Protein AF-A0A972VH19-F1 (afdb_monomer_lite)

Radius of gyration: 25.77 Å; chains: 1; bounding box: 78×95×43 Å

pLDDT: mean 87.62, std 15.77, range [41.03, 98.81]

Structure (mmCIF, N/CA/C/O backbone):
data_AF-A0A972VH19-F1
#
_entry.id   AF-A0A972VH19-F1
#
loop_
_atom_site.group_PDB
_atom_site.id
_atom_site.type_symbol
_atom_site.label_atom_id
_atom_site.label_alt_id
_atom_site.label_comp_id
_atom_site.label_asym_id
_atom_site.label_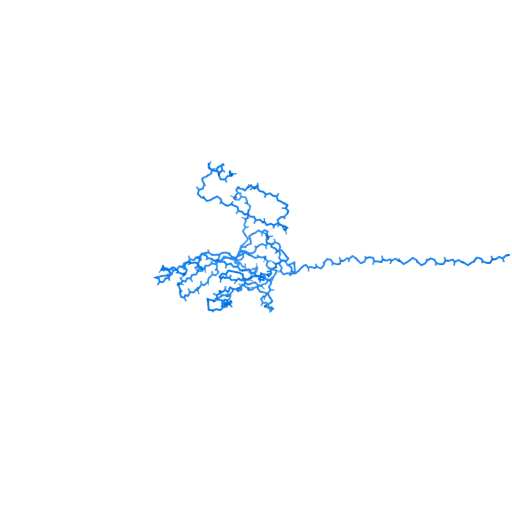entity_id
_atom_site.label_seq_id
_atom_site.pdbx_PDB_ins_code
_atom_site.Cartn_x
_atom_site.Cartn_y
_atom_site.Cartn_z
_atom_site.occupancy
_atom_site.B_iso_or_equiv
_atom_site.auth_seq_id
_atom_site.auth_comp_id
_atom_site.auth_asym_id
_atom_site.auth_atom_id
_atom_site.pdbx_PDB_model_num
ATOM 1 N N . MET A 1 1 ? 51.082 70.935 -19.805 1.00 42.44 1 MET A N 1
ATOM 2 C CA . MET A 1 1 ? 50.127 70.085 -20.547 1.00 42.44 1 MET A CA 1
ATOM 3 C C . MET A 1 1 ? 50.404 68.637 -20.155 1.00 42.44 1 MET A C 1
ATOM 5 O O . MET A 1 1 ? 51.482 68.152 -20.456 1.00 42.44 1 MET A O 1
ATOM 9 N N . LYS A 1 2 ? 49.519 68.001 -19.377 1.00 41.03 2 LYS A N 1
ATOM 10 C CA . LYS A 1 2 ? 49.613 66.584 -18.966 1.00 41.03 2 LYS A CA 1
ATOM 11 C C . LYS A 1 2 ? 48.482 65.825 -19.676 1.00 41.03 2 LYS A C 1
ATOM 13 O O . LYS A 1 2 ? 47.370 66.351 -19.652 1.00 41.03 2 LYS A O 1
ATOM 18 N N . PRO A 1 3 ? 48.715 64.666 -20.314 1.00 50.31 3 PRO A N 1
ATOM 19 C CA . PRO A 1 3 ? 47.641 63.955 -20.993 1.00 50.31 3 PRO A CA 1
ATOM 20 C C . PRO A 1 3 ? 46.788 63.183 -19.975 1.00 50.31 3 PRO A C 1
ATOM 22 O O . PRO A 1 3 ? 47.312 62.436 -19.152 1.00 50.31 3 PRO A O 1
ATOM 25 N N . LEU A 1 4 ? 45.470 63.387 -20.036 1.00 46.78 4 LEU A N 1
ATOM 26 C CA . LEU A 1 4 ? 44.469 62.491 -19.457 1.00 46.78 4 LEU A CA 1
ATOM 27 C C . LEU A 1 4 ? 44.416 61.219 -20.317 1.00 46.78 4 LEU A C 1
ATOM 29 O O . LEU A 1 4 ? 44.177 61.323 -21.519 1.00 46.78 4 LEU A O 1
ATOM 33 N N . SER A 1 5 ? 44.570 60.034 -19.721 1.00 48.31 5 SER A N 1
ATOM 34 C CA . SER A 1 5 ? 44.147 58.779 -20.354 1.00 48.31 5 SER A CA 1
ATOM 35 C C . SER A 1 5 ? 42.886 58.256 -19.673 1.00 48.31 5 SER A C 1
ATOM 37 O O . SER A 1 5 ? 42.854 58.032 -18.463 1.00 48.31 5 SER A O 1
ATOM 39 N N . LEU A 1 6 ? 41.860 58.102 -20.500 1.00 48.06 6 LEU A N 1
ATOM 40 C CA . LEU A 1 6 ? 40.500 57.656 -20.237 1.00 48.06 6 LEU A CA 1
ATOM 41 C C . LEU A 1 6 ? 40.483 56.230 -19.648 1.00 48.06 6 LEU A C 1
ATOM 43 O O . LEU A 1 6 ? 40.981 55.296 -20.273 1.00 48.06 6 LEU A O 1
ATOM 47 N N . GLY A 1 7 ? 39.916 56.056 -18.452 1.00 46.38 7 GLY A N 1
ATOM 48 C CA . GLY A 1 7 ? 39.684 54.737 -17.862 1.00 46.38 7 GLY A CA 1
ATOM 49 C C . GLY A 1 7 ? 38.463 54.074 -18.496 1.00 46.38 7 GLY A C 1
ATOM 50 O O . GLY A 1 7 ? 37.351 54.579 -18.367 1.00 46.38 7 GLY A O 1
ATOM 51 N N . VAL A 1 8 ? 38.662 52.951 -19.185 1.00 50.06 8 VAL A N 1
ATOM 52 C CA . VAL A 1 8 ? 37.574 52.096 -19.677 1.00 50.06 8 VAL A CA 1
ATOM 53 C C . VAL A 1 8 ? 37.047 51.283 -18.495 1.00 50.06 8 VAL A C 1
ATOM 55 O O . VAL A 1 8 ? 37.756 50.437 -17.956 1.00 50.06 8 VAL A O 1
ATOM 58 N N . ILE A 1 9 ? 35.811 51.550 -18.072 1.00 52.03 9 ILE A N 1
ATOM 59 C CA . ILE A 1 9 ? 35.111 50.740 -17.070 1.00 52.03 9 ILE A CA 1
ATOM 60 C C . ILE A 1 9 ? 34.460 49.562 -17.800 1.00 52.03 9 ILE A C 1
ATOM 62 O O . ILE A 1 9 ? 33.495 49.735 -18.543 1.00 52.03 9 ILE A O 1
ATOM 66 N N . LEU A 1 10 ? 34.999 48.361 -17.593 1.00 43.31 10 LEU A N 1
ATOM 67 C CA . LEU A 1 10 ? 34.395 47.111 -18.041 1.00 43.31 10 LEU A CA 1
ATOM 68 C C . LEU A 1 10 ? 33.261 46.744 -17.071 1.00 43.31 10 LEU A C 1
ATOM 70 O O . LEU A 1 10 ? 33.510 46.278 -15.961 1.00 43.31 10 LEU A O 1
ATOM 74 N N . VAL A 1 11 ? 32.011 46.968 -17.475 1.00 50.97 11 VAL A N 1
ATOM 75 C CA . VAL A 1 11 ? 30.838 46.481 -16.737 1.00 50.97 11 VAL A CA 1
ATOM 76 C C . VAL A 1 11 ? 30.650 45.003 -17.076 1.00 50.97 11 VAL A C 1
ATOM 78 O O . VAL A 1 11 ? 30.155 44.658 -18.146 1.00 50.97 11 VAL A O 1
ATOM 81 N N . VAL A 1 12 ? 31.077 44.119 -16.173 1.00 52.84 12 VAL A N 1
ATOM 82 C CA . VAL A 1 12 ? 30.773 42.685 -16.249 1.00 52.84 12 VAL A CA 1
ATOM 83 C C . VAL A 1 12 ? 29.333 42.495 -15.781 1.00 52.84 12 VAL A C 1
ATOM 85 O O . VAL A 1 12 ? 29.038 42.564 -14.589 1.00 52.84 12 VAL A O 1
ATOM 88 N N . LEU A 1 13 ? 28.422 42.293 -16.731 1.00 49.19 13 LEU A N 1
ATOM 89 C CA . LEU A 1 13 ? 27.038 41.931 -16.450 1.00 49.19 13 LEU A CA 1
ATOM 90 C C . LEU A 1 13 ? 27.019 40.463 -15.992 1.00 49.19 13 LEU A C 1
ATOM 92 O O . LEU A 1 13 ? 27.113 39.547 -16.808 1.00 49.19 13 LEU A O 1
ATOM 96 N N . ALA A 1 14 ? 26.957 40.229 -14.681 1.00 51.25 14 ALA A N 1
ATOM 97 C CA . ALA A 1 14 ? 26.755 38.894 -14.134 1.00 51.25 14 ALA A CA 1
ATOM 98 C C . ALA A 1 14 ? 25.337 38.428 -14.500 1.00 51.25 14 ALA A C 1
ATOM 100 O O . ALA A 1 14 ? 24.354 38.873 -13.909 1.00 51.25 14 ALA A O 1
ATOM 101 N N . MET A 1 15 ? 25.222 37.562 -15.509 1.00 52.56 15 MET A N 1
ATOM 102 C CA . MET A 1 15 ? 23.976 36.855 -15.790 1.00 52.56 15 MET A CA 1
ATOM 103 C C . MET A 1 15 ? 23.753 35.840 -14.670 1.00 52.56 15 MET A C 1
ATOM 105 O O . MET A 1 15 ? 24.296 34.738 -14.693 1.00 52.56 15 MET A O 1
ATOM 109 N N . SER A 1 16 ? 22.983 36.236 -13.661 1.00 54.34 16 SER A N 1
ATOM 110 C CA . SER A 1 16 ? 22.430 35.327 -12.664 1.00 54.34 16 SER A CA 1
ATOM 111 C C . SER A 1 16 ? 21.575 34.296 -13.400 1.00 54.34 16 SER A C 1
ATOM 113 O O . SER A 1 16 ? 20.483 34.617 -13.868 1.00 54.34 16 SER A O 1
ATOM 115 N N . GLY A 1 17 ? 22.091 33.078 -13.568 1.00 55.44 17 GLY A N 1
ATOM 116 C CA . GLY A 1 17 ? 21.313 31.973 -14.115 1.00 55.44 17 GLY A CA 1
ATOM 117 C C . GLY A 1 17 ? 20.081 31.761 -13.243 1.00 55.44 17 GLY A C 1
ATOM 118 O O . GLY A 1 17 ? 20.209 31.493 -12.050 1.00 55.44 17 GLY A O 1
ATOM 119 N N . ILE A 1 18 ? 18.891 31.916 -13.823 1.00 59.00 18 ILE A N 1
ATOM 120 C CA . ILE A 1 18 ? 17.652 31.466 -13.189 1.00 59.00 18 ILE A CA 1
ATOM 121 C C . ILE A 1 18 ? 17.807 29.947 -13.055 1.00 59.00 18 ILE A C 1
ATOM 123 O O . ILE A 1 18 ? 18.006 29.291 -14.083 1.00 59.00 18 ILE A O 1
ATOM 127 N N . PRO A 1 19 ? 17.791 29.367 -11.842 1.00 50.62 19 PRO A N 1
ATOM 128 C CA . PRO A 1 19 ? 17.835 27.922 -11.719 1.00 50.62 19 PRO A CA 1
ATOM 129 C C . PRO A 1 19 ? 16.613 27.368 -12.449 1.00 50.62 19 PRO A C 1
ATOM 131 O O . PRO A 1 19 ? 15.477 27.724 -12.131 1.00 50.62 19 PRO A O 1
ATOM 134 N N . LEU A 1 20 ? 16.850 26.530 -13.461 1.00 51.84 20 LEU A N 1
ATOM 135 C CA . LEU A 1 20 ? 15.798 25.700 -14.026 1.00 51.84 20 LEU A CA 1
ATOM 136 C C . LEU A 1 20 ? 15.266 24.871 -12.853 1.00 51.84 20 LEU A C 1
ATOM 138 O O . LEU A 1 20 ? 16.015 24.079 -12.279 1.00 51.84 20 LEU A O 1
ATOM 142 N N . LEU A 1 21 ? 14.014 25.093 -12.456 1.00 51.41 21 LEU A N 1
ATOM 143 C CA . LEU A 1 21 ? 13.324 24.188 -11.545 1.00 51.41 21 LEU A CA 1
ATOM 144 C C . LEU A 1 21 ? 13.250 22.840 -12.270 1.00 51.41 21 LEU A C 1
ATOM 146 O O . LEU A 1 21 ? 12.424 22.650 -13.160 1.00 51.41 21 LEU A O 1
ATOM 150 N N . GLY A 1 22 ? 14.196 21.948 -11.978 1.00 54.38 22 GLY A N 1
ATOM 151 C CA . GLY A 1 22 ? 14.153 20.577 -12.463 1.00 54.38 22 GLY A CA 1
ATOM 152 C C . GLY A 1 22 ? 12.893 19.905 -11.927 1.00 54.38 22 GLY A C 1
ATOM 153 O O . GLY A 1 22 ? 12.525 20.125 -10.774 1.00 54.38 22 GLY A O 1
ATOM 154 N N . SER A 1 23 ? 12.235 19.104 -12.767 1.00 65.44 23 SER A N 1
ATOM 155 C CA . SER A 1 23 ? 11.125 18.247 -12.341 1.00 65.44 23 SER A CA 1
ATOM 156 C C . SER A 1 23 ? 11.583 17.398 -11.156 1.00 65.44 23 SER A C 1
ATOM 158 O O . SER A 1 23 ? 12.640 16.765 -11.230 1.00 65.44 23 SER A O 1
ATOM 160 N N . SER A 1 24 ? 10.829 17.401 -10.055 1.00 81.31 24 SER A N 1
ATOM 161 C CA . SER A 1 24 ? 11.149 16.523 -8.931 1.00 81.31 24 SER A CA 1
ATOM 162 C C . SER A 1 24 ? 11.025 15.053 -9.362 1.00 81.31 24 SER A C 1
ATOM 164 O O . SER A 1 24 ? 10.349 14.728 -10.347 1.00 81.31 24 SER A O 1
ATOM 166 N N . THR A 1 25 ? 11.670 14.129 -8.641 1.00 89.69 25 THR A N 1
ATOM 167 C CA . THR A 1 25 ? 11.495 12.685 -8.895 1.00 89.69 25 THR A CA 1
ATOM 168 C C . THR A 1 25 ? 10.015 12.299 -8.854 1.00 89.69 25 THR A C 1
ATOM 170 O O . THR A 1 25 ? 9.569 11.501 -9.672 1.00 89.69 25 THR A O 1
ATOM 173 N N . PHE A 1 26 ? 9.235 12.921 -7.963 1.00 95.12 26 PHE A N 1
ATOM 174 C CA . PHE A 1 26 ? 7.787 12.748 -7.915 1.00 95.12 26 PHE A CA 1
ATOM 175 C C . PHE A 1 26 ? 7.118 13.224 -9.204 1.00 95.12 26 PHE A C 1
ATOM 177 O O . PHE A 1 26 ? 6.475 12.423 -9.873 1.00 95.12 26 PHE A O 1
ATOM 184 N N . ASP A 1 27 ? 7.329 14.482 -9.601 1.00 95.19 27 ASP A N 1
ATOM 185 C CA . ASP A 1 27 ? 6.658 15.077 -10.767 1.00 95.19 27 ASP A CA 1
ATOM 186 C C . ASP A 1 27 ? 6.996 14.355 -12.074 1.00 95.19 27 ASP A C 1
ATOM 188 O O . ASP A 1 27 ? 6.204 14.367 -13.014 1.00 95.19 27 ASP A O 1
ATOM 192 N N . THR A 1 28 ? 8.151 13.690 -12.125 1.00 94.75 28 THR A N 1
ATOM 193 C CA . THR A 1 28 ? 8.591 12.888 -13.272 1.00 94.75 28 THR A CA 1
ATOM 194 C C . THR A 1 28 ? 7.761 11.614 -13.445 1.00 94.75 28 THR A C 1
ATOM 196 O O . THR A 1 28 ? 7.478 11.221 -14.574 1.00 94.75 28 THR A O 1
ATOM 199 N N . HIS A 1 29 ? 7.345 10.974 -12.351 1.00 95.44 29 HIS A N 1
ATOM 200 C CA . HIS A 1 29 ? 6.692 9.660 -12.389 1.00 95.44 29 HIS A CA 1
ATOM 201 C C . HIS A 1 29 ? 5.210 9.691 -12.015 1.00 95.44 29 HIS A C 1
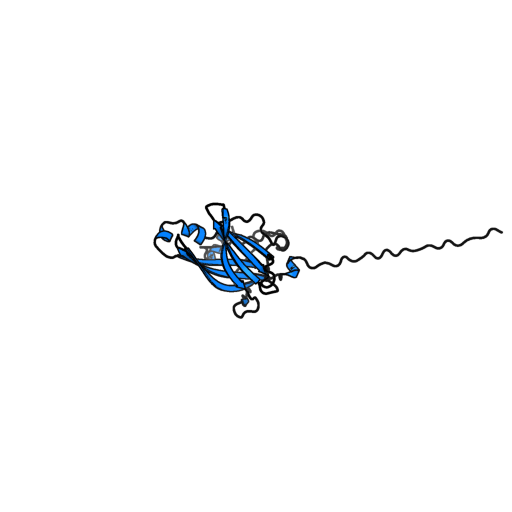ATOM 203 O O . HIS A 1 29 ? 4.456 8.811 -12.431 1.00 95.44 29 HIS A O 1
ATOM 209 N N . PHE A 1 30 ? 4.778 10.706 -11.272 1.00 96.12 30 PHE A N 1
ATOM 210 C CA . PHE A 1 30 ? 3.472 10.762 -10.633 1.00 96.12 30 PHE A CA 1
ATOM 211 C C . PHE A 1 30 ? 2.770 12.103 -10.862 1.00 96.12 30 PHE A C 1
ATOM 213 O O . PHE A 1 30 ? 3.385 13.122 -11.187 1.00 96.12 30 PHE A O 1
ATOM 220 N N . THR A 1 31 ? 1.450 12.083 -10.703 1.00 94.25 31 THR A N 1
ATOM 221 C CA . THR A 1 31 ? 0.600 13.273 -10.593 1.00 94.25 31 THR A CA 1
ATOM 222 C C . THR A 1 31 ? 0.195 13.490 -9.134 1.00 94.25 31 THR A C 1
ATOM 224 O O . THR A 1 31 ? 0.332 12.591 -8.308 1.00 94.25 31 THR A O 1
ATOM 227 N N . ASP A 1 32 ? -0.372 14.655 -8.825 1.00 92.50 32 ASP A N 1
ATOM 228 C CA . ASP A 1 32 ? -0.859 15.011 -7.483 1.00 92.50 32 ASP A CA 1
ATOM 229 C C . ASP A 1 32 ? -2.160 14.300 -7.071 1.00 92.50 32 ASP A C 1
ATOM 231 O O . ASP A 1 32 ? -2.852 14.751 -6.163 1.00 92.50 32 ASP A O 1
ATOM 235 N N . GLN A 1 33 ? -2.513 13.200 -7.731 1.00 92.81 33 GLN A N 1
ATOM 236 C CA . GLN A 1 33 ? -3.711 12.411 -7.453 1.00 92.81 33 GLN A CA 1
ATOM 237 C C . GLN A 1 33 ? -3.331 11.111 -6.741 1.00 92.81 33 GLN A C 1
ATOM 239 O O . GLN A 1 33 ? -2.211 10.626 -6.880 1.00 92.81 33 GLN A O 1
ATOM 244 N N . THR A 1 34 ? -4.260 10.530 -5.993 1.00 94.25 34 THR A N 1
ATOM 245 C CA . THR A 1 34 ? -4.089 9.240 -5.322 1.00 94.25 34 THR A CA 1
ATOM 246 C C . THR A 1 34 ? -4.657 8.128 -6.189 1.00 94.25 34 THR A C 1
ATOM 248 O O . THR A 1 34 ? -5.812 8.193 -6.605 1.00 94.25 34 THR A O 1
ATOM 251 N N . LEU A 1 35 ? -3.874 7.077 -6.414 1.00 95.12 35 LEU A N 1
ATOM 252 C CA . LEU A 1 35 ? -4.371 5.794 -6.890 1.00 95.12 35 LEU A CA 1
ATOM 253 C C . LEU A 1 35 ? -4.654 4.908 -5.676 1.00 95.12 35 LEU A C 1
ATOM 255 O O . LEU A 1 35 ? -3.741 4.578 -4.915 1.00 95.12 35 LEU A O 1
ATOM 259 N N . ARG A 1 36 ? -5.922 4.531 -5.496 1.00 95.75 36 ARG A N 1
ATOM 260 C CA . ARG A 1 36 ? -6.352 3.519 -4.532 1.00 95.75 36 ARG A CA 1
ATOM 261 C C . ARG A 1 36 ? -6.551 2.188 -5.251 1.00 95.75 36 ARG A C 1
ATOM 263 O O . ARG A 1 36 ? -7.371 2.079 -6.157 1.00 95.75 36 ARG A O 1
ATOM 270 N N . PHE A 1 37 ? -5.751 1.204 -4.876 1.00 96.31 37 PHE A N 1
ATOM 271 C CA . PHE A 1 37 ? -5.752 -0.142 -5.422 1.00 96.31 37 PHE A CA 1
ATOM 272 C C . PHE A 1 37 ? -6.471 -1.055 -4.429 1.00 96.31 37 PHE A C 1
ATOM 274 O O . PHE A 1 37 ? -5.914 -1.387 -3.380 1.00 96.31 37 PHE A O 1
ATOM 281 N N . ASP A 1 38 ? -7.709 -1.418 -4.751 1.00 96.19 38 ASP A N 1
ATOM 282 C CA . ASP A 1 38 ? -8.552 -2.279 -3.925 1.00 96.19 38 ASP A CA 1
ATOM 283 C C . ASP A 1 38 ? -8.425 -3.731 -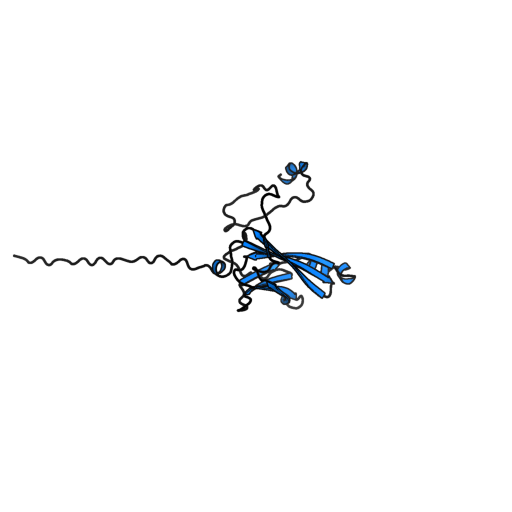4.408 1.00 96.19 38 ASP A C 1
ATOM 285 O O . ASP A 1 38 ? -8.444 -4.012 -5.614 1.00 96.19 38 ASP A O 1
ATOM 289 N N . TYR A 1 39 ? -8.286 -4.672 -3.478 1.00 97.56 39 TYR A N 1
ATOM 290 C CA . TYR A 1 39 ? -8.105 -6.085 -3.796 1.00 97.56 39 TYR A CA 1
ATOM 291 C C . TYR A 1 39 ? -8.704 -7.007 -2.740 1.00 97.56 39 TYR A C 1
ATOM 293 O O . TYR A 1 39 ? -8.850 -6.660 -1.569 1.00 97.56 39 TYR A O 1
ATOM 301 N N . TYR A 1 40 ? -9.018 -8.223 -3.175 1.00 98.50 40 TYR A N 1
ATOM 302 C CA . TYR A 1 40 ? -9.372 -9.320 -2.292 1.00 98.50 40 TYR A CA 1
ATOM 303 C C . TYR A 1 40 ? -8.125 -10.112 -1.921 1.00 98.50 40 TYR A C 1
ATOM 305 O O . TYR A 1 40 ? -7.409 -10.597 -2.797 1.00 98.50 40 TYR A O 1
ATOM 313 N N . HIS A 1 41 ? -7.915 -10.280 -0.623 1.00 98.56 41 HIS A N 1
ATOM 314 C CA . HIS A 1 41 ? -6.916 -11.139 -0.015 1.00 98.56 41 HIS A CA 1
ATOM 315 C C . HIS A 1 41 ? -7.624 -12.380 0.536 1.00 98.56 41 HIS A C 1
ATOM 317 O O . HIS A 1 41 ? -8.386 -12.309 1.501 1.00 98.56 41 HIS A O 1
ATOM 323 N N . THR A 1 42 ? -7.444 -13.509 -0.143 1.00 98.56 42 THR A N 1
ATOM 324 C CA . THR A 1 42 ? -8.171 -14.756 0.110 1.00 98.56 42 THR A CA 1
ATOM 325 C C . THR A 1 42 ? -7.203 -15.873 0.438 1.00 98.56 42 THR A C 1
ATOM 327 O O . THR A 1 42 ? -6.222 -16.054 -0.272 1.00 98.56 42 THR A O 1
ATOM 330 N N . GLY A 1 43 ? -7.484 -16.680 1.453 1.00 98.06 43 GLY A N 1
ATOM 331 C CA . GLY A 1 43 ? -6.605 -17.804 1.747 1.00 98.06 43 GLY A CA 1
ATOM 332 C C . GLY A 1 43 ? -6.909 -18.524 3.046 1.00 98.06 43 GLY A C 1
ATOM 333 O O . GLY A 1 43 ? -8.022 -18.460 3.569 1.00 98.06 43 GLY A O 1
ATOM 334 N N . THR A 1 44 ? -5.906 -19.246 3.530 1.00 98.06 44 THR A N 1
ATOM 335 C CA . THR A 1 44 ? -5.926 -20.051 4.756 1.00 98.06 44 THR A CA 1
ATOM 336 C C . THR A 1 44 ? -4.656 -19.777 5.567 1.00 98.06 44 THR A C 1
ATOM 338 O O . THR A 1 44 ? -3.808 -18.983 5.168 1.00 98.06 44 THR A O 1
ATOM 341 N N . ALA A 1 45 ? -4.446 -20.497 6.670 1.00 96.56 45 ALA A N 1
ATOM 342 C CA . ALA A 1 45 ? -3.183 -20.447 7.411 1.00 96.56 45 ALA A CA 1
ATOM 343 C C . ALA A 1 45 ? -1.947 -20.910 6.600 1.00 96.56 45 ALA A C 1
ATOM 345 O O . ALA A 1 45 ? -0.822 -20.737 7.067 1.00 96.56 45 ALA A O 1
ATOM 346 N N . ALA A 1 46 ? -2.130 -21.554 5.440 1.00 95.50 46 ALA A N 1
ATOM 347 C CA . ALA A 1 46 ? -1.046 -22.152 4.655 1.00 95.50 46 ALA A CA 1
ATOM 348 C C . ALA A 1 46 ? -0.811 -21.496 3.285 1.00 95.50 46 ALA A C 1
ATOM 350 O O . ALA A 1 46 ? 0.242 -21.722 2.688 1.00 95.50 46 ALA A O 1
ATOM 351 N N . GLU A 1 47 ? -1.766 -20.721 2.769 1.00 96.25 47 GLU A N 1
ATOM 352 C CA . GLU A 1 47 ? -1.679 -20.131 1.432 1.00 96.25 47 GLU A CA 1
ATOM 353 C C . GLU A 1 47 ? -2.472 -18.831 1.318 1.00 96.25 47 GLU A C 1
ATOM 355 O O . GLU A 1 47 ? -3.458 -18.632 2.027 1.00 96.25 47 GLU A O 1
ATOM 360 N N . GLU A 1 48 ? -2.041 -17.983 0.387 1.00 97.56 48 GLU A N 1
ATOM 361 C CA . GLU A 1 48 ? -2.597 -16.662 0.106 1.00 97.56 48 GLU A CA 1
ATOM 362 C C . GLU A 1 48 ? -2.807 -16.499 -1.399 1.00 97.56 48 GLU A C 1
ATOM 364 O O . GLU A 1 48 ? -1.951 -16.863 -2.208 1.00 97.56 48 GLU A O 1
ATOM 369 N N . HIS A 1 49 ? -3.944 -15.919 -1.763 1.00 98.25 49 HIS A N 1
ATOM 370 C CA . HIS A 1 49 ? -4.375 -15.638 -3.124 1.00 98.25 49 HIS A CA 1
ATOM 371 C C . HIS A 1 49 ? -4.930 -14.223 -3.193 1.00 98.25 49 HIS A C 1
ATOM 373 O O . HIS A 1 49 ? -5.601 -13.750 -2.274 1.00 98.25 49 HIS A O 1
ATOM 379 N N . PHE A 1 50 ? -4.682 -13.560 -4.316 1.00 98.50 50 PHE A N 1
ATOM 380 C CA . PHE A 1 50 ? -5.013 -12.155 -4.489 1.00 98.50 50 PHE A CA 1
ATOM 381 C C . PHE A 1 50 ? -5.773 -11.932 -5.786 1.00 98.50 50 PHE A C 1
ATOM 383 O O . PHE A 1 50 ? -5.444 -12.515 -6.822 1.00 98.50 50 PHE A O 1
ATOM 390 N N . ALA A 1 51 ? -6.770 -11.057 -5.740 1.00 97.31 51 ALA A N 1
ATOM 391 C CA . ALA A 1 51 ? -7.498 -10.633 -6.923 1.00 97.31 51 ALA A CA 1
ATOM 392 C C . ALA A 1 51 ? -7.737 -9.127 -6.882 1.00 97.31 51 ALA A C 1
ATOM 394 O O . ALA A 1 51 ? -8.274 -8.608 -5.905 1.00 97.31 51 ALA A O 1
ATOM 395 N N . LEU A 1 52 ? -7.367 -8.436 -7.962 1.00 95.31 52 LEU A N 1
ATOM 396 C CA . LEU A 1 52 ? -7.702 -7.028 -8.140 1.00 95.31 52 LEU A CA 1
ATOM 397 C C . LEU A 1 52 ? -9.225 -6.867 -8.203 1.00 95.31 52 LEU A C 1
ATOM 399 O O . LEU A 1 52 ? -9.878 -7.471 -9.061 1.00 95.31 52 LEU A O 1
ATOM 403 N N . ASP A 1 53 ? -9.751 -6.002 -7.344 1.00 93.50 53 ASP A N 1
ATOM 404 C CA . ASP A 1 53 ? -11.139 -5.559 -7.380 1.00 93.50 53 ASP A CA 1
ATOM 405 C C . ASP A 1 53 ? -11.248 -4.357 -8.332 1.00 93.50 53 ASP A C 1
ATOM 407 O O . ASP A 1 53 ? -11.650 -4.498 -9.497 1.00 93.50 53 ASP A O 1
ATOM 411 N N . GLN A 1 54 ? -10.740 -3.202 -7.893 1.00 91.19 54 GLN A N 1
ATOM 412 C CA . GLN A 1 54 ? -10.843 -1.936 -8.618 1.00 91.19 54 GLN A CA 1
ATOM 413 C C . GLN A 1 54 ? -9.633 -1.021 -8.401 1.00 91.19 54 GLN A C 1
ATOM 415 O O . GLN A 1 54 ? -8.896 -1.129 -7.420 1.00 91.19 54 GLN A O 1
ATOM 420 N N . ILE A 1 55 ? -9.448 -0.094 -9.341 1.00 92.25 55 ILE A N 1
ATOM 421 C CA . ILE A 1 55 ? -8.476 0.994 -9.253 1.00 92.25 55 ILE A CA 1
ATOM 422 C C . ILE A 1 55 ? -9.272 2.291 -9.221 1.00 92.25 55 ILE A C 1
ATOM 424 O O . ILE A 1 55 ? -10.043 2.561 -10.137 1.00 92.25 55 ILE A O 1
ATOM 428 N N . VAL A 1 56 ? -9.091 3.090 -8.176 1.00 90.88 56 VAL A N 1
ATOM 429 C CA . VAL A 1 56 ? -9.875 4.306 -7.957 1.00 90.88 56 VAL A CA 1
ATOM 430 C C . VAL A 1 56 ? -8.966 5.523 -7.899 1.00 90.88 56 VAL A C 1
ATOM 432 O O . VAL A 1 56 ? -7.946 5.513 -7.210 1.00 90.88 56 VAL A O 1
ATOM 435 N N . GLN A 1 57 ? -9.344 6.590 -8.603 1.00 90.44 57 GLN A N 1
ATOM 436 C CA . GLN A 1 57 ? -8.753 7.907 -8.393 1.00 90.44 57 GLN A CA 1
ATOM 437 C C . GLN A 1 57 ? -9.376 8.530 -7.143 1.00 90.44 57 GLN A C 1
ATOM 439 O O . GLN A 1 57 ? -10.508 9.005 -7.172 1.00 90.44 57 GLN A O 1
ATOM 444 N N . ASP A 1 58 ? -8.631 8.502 -6.045 1.00 90.12 58 ASP A N 1
ATOM 445 C CA . ASP A 1 58 ? -9.113 8.772 -4.687 1.00 90.12 58 ASP A CA 1
ATOM 446 C C . ASP A 1 58 ? -8.677 10.166 -4.203 1.00 90.12 58 ASP A C 1
ATOM 448 O O . ASP A 1 58 ? -8.115 10.337 -3.118 1.00 90.12 58 ASP A O 1
ATOM 452 N N . GLY A 1 59 ? -8.888 11.161 -5.071 1.00 88.88 59 GLY A N 1
ATOM 453 C CA . GLY A 1 59 ? -8.640 12.575 -4.787 1.00 88.88 59 GLY A CA 1
ATOM 454 C C . GLY A 1 59 ? -7.162 12.977 -4.779 1.00 88.88 59 GLY A C 1
ATOM 455 O O . GLY A 1 59 ? -6.323 12.268 -5.340 1.00 88.88 59 GLY A O 1
ATOM 456 N N . PRO A 1 60 ? -6.824 14.135 -4.181 1.00 90.38 60 PRO A N 1
ATOM 457 C CA . PRO A 1 60 ? -5.447 14.611 -4.084 1.00 90.38 60 PRO A CA 1
ATOM 458 C C . PRO A 1 60 ? -4.537 13.668 -3.283 1.00 90.38 60 PRO A C 1
ATOM 460 O O . PRO A 1 60 ? -4.969 13.030 -2.322 1.00 90.38 60 PRO A O 1
ATOM 463 N N . TRP A 1 61 ? -3.257 13.604 -3.650 1.00 92.81 61 TRP A N 1
ATOM 464 C CA . TRP A 1 61 ? -2.237 12.867 -2.907 1.00 92.81 61 TRP A CA 1
ATOM 465 C C . TRP A 1 61 ? -1.845 13.611 -1.629 1.00 92.81 61 TRP A C 1
ATOM 467 O O . TRP A 1 61 ? -1.223 14.672 -1.685 1.00 92.81 61 TRP A O 1
ATOM 477 N N . ALA A 1 62 ? -2.181 13.018 -0.483 1.00 90.06 62 ALA A N 1
ATOM 478 C CA . ALA A 1 62 ? -1.862 13.545 0.848 1.00 90.06 62 ALA A CA 1
ATOM 479 C C . ALA A 1 62 ? -0.553 12.982 1.440 1.00 90.06 62 ALA A C 1
ATOM 481 O O . ALA A 1 62 ? -0.137 13.369 2.527 1.00 90.06 62 ALA A O 1
ATOM 482 N N . GLY A 1 63 ? 0.099 12.028 0.767 1.00 91.44 63 GLY A N 1
ATOM 483 C CA . GLY A 1 63 ? 1.352 11.451 1.253 1.00 91.44 63 GLY A CA 1
ATOM 484 C C . GLY A 1 63 ? 2.592 12.259 0.856 1.00 91.44 63 GLY A C 1
ATOM 485 O O . GLY A 1 63 ? 2.531 13.308 0.213 1.00 91.44 63 GLY A O 1
ATOM 486 N N . SER A 1 64 ? 3.771 11.743 1.210 1.00 91.50 64 SER A N 1
ATOM 487 C CA . SER A 1 64 ? 5.032 12.418 0.891 1.00 91.50 64 SER A CA 1
ATOM 488 C C . SER A 1 64 ? 5.278 12.488 -0.621 1.00 91.50 64 SER A C 1
ATOM 490 O O . SER A 1 64 ? 5.132 11.491 -1.326 1.00 91.50 64 SER A O 1
ATOM 492 N N . LYS A 1 65 ? 5.723 13.653 -1.109 1.00 92.94 65 LYS A N 1
ATOM 493 C CA . LYS A 1 65 ? 6.266 13.832 -2.472 1.00 92.94 65 LYS A CA 1
ATOM 494 C C . LYS A 1 65 ? 7.798 13.745 -2.523 1.00 92.94 65 LYS A C 1
ATOM 496 O O . LYS A 1 65 ? 8.394 13.821 -3.590 1.00 92.94 65 LYS A O 1
ATOM 501 N N . THR A 1 66 ? 8.459 13.611 -1.371 1.00 92.00 66 THR A N 1
ATOM 502 C CA . THR A 1 66 ? 9.930 13.624 -1.261 1.00 92.00 66 THR A CA 1
ATOM 503 C C . THR A 1 66 ? 10.507 12.303 -0.764 1.00 92.00 66 THR A C 1
ATOM 505 O O . THR A 1 66 ? 11.624 11.955 -1.137 1.00 92.00 66 THR A O 1
ATOM 508 N N . ARG A 1 67 ? 9.753 11.540 0.036 1.00 92.38 67 ARG A N 1
ATOM 509 C CA . ARG A 1 67 ? 10.097 10.178 0.460 1.00 92.38 67 ARG A CA 1
ATOM 510 C C . ARG A 1 67 ? 9.140 9.177 -0.171 1.00 92.38 67 ARG A C 1
ATOM 512 O O . ARG A 1 67 ? 8.121 8.835 0.415 1.00 92.38 67 ARG A O 1
ATOM 519 N N . LEU A 1 68 ? 9.479 8.751 -1.383 1.00 96.56 68 LEU A N 1
ATOM 520 C CA . LEU A 1 68 ? 8.679 7.795 -2.154 1.00 96.56 68 LEU A CA 1
ATOM 521 C C . LEU A 1 68 ? 9.028 6.343 -1.815 1.00 96.56 68 LEU A C 1
ATOM 523 O O . LEU A 1 68 ? 8.195 5.459 -1.973 1.00 96.56 68 LEU A O 1
ATOM 527 N N . ILE A 1 69 ? 10.256 6.102 -1.355 1.00 97.94 69 ILE A N 1
ATOM 528 C CA . ILE A 1 69 ? 10.741 4.775 -0.981 1.00 97.94 69 ILE A CA 1
ATOM 529 C C . ILE A 1 69 ? 10.749 4.668 0.542 1.00 97.94 69 ILE A C 1
ATOM 531 O O . ILE A 1 69 ? 11.405 5.452 1.230 1.00 97.94 69 ILE A O 1
ATOM 535 N N . ASP A 1 70 ? 10.001 3.701 1.062 1.00 95.75 70 ASP A N 1
ATOM 536 C CA . ASP A 1 70 ? 10.051 3.309 2.467 1.00 95.75 70 ASP A CA 1
ATOM 537 C C . ASP A 1 70 ? 11.307 2.472 2.758 1.00 95.75 70 ASP A C 1
ATOM 539 O O . ASP A 1 70 ? 11.339 1.259 2.538 1.00 95.75 70 ASP A O 1
ATOM 543 N N . ASP A 1 71 ? 12.337 3.135 3.286 1.00 94.06 71 ASP A N 1
ATOM 544 C CA . ASP A 1 71 ? 13.589 2.505 3.718 1.00 94.06 71 ASP A CA 1
ATOM 545 C C . ASP A 1 71 ? 13.458 1.728 5.038 1.00 94.06 71 ASP A C 1
ATOM 547 O O . ASP A 1 71 ? 14.294 0.872 5.334 1.00 94.06 71 ASP A O 1
ATOM 551 N N . LEU A 1 72 ? 12.427 2.005 5.849 1.00 94.88 72 LEU A N 1
ATOM 552 C CA . LEU A 1 72 ? 12.215 1.297 7.115 1.00 94.88 72 LEU A CA 1
ATOM 553 C C . LEU A 1 72 ? 11.713 -0.122 6.861 1.00 94.88 72 LEU A C 1
ATOM 555 O O . LEU A 1 72 ? 12.037 -1.033 7.627 1.00 94.88 72 LEU A O 1
ATOM 559 N N . ARG A 1 73 ? 10.938 -0.302 5.779 1.00 94.31 73 ARG A N 1
ATOM 560 C CA . ARG A 1 73 ? 10.419 -1.595 5.313 1.00 94.31 73 ARG A CA 1
ATOM 561 C C . ARG A 1 73 ? 9.791 -2.378 6.464 1.00 94.31 73 ARG A C 1
ATOM 563 O O . ARG A 1 73 ? 10.117 -3.550 6.653 1.00 94.31 73 ARG A O 1
ATOM 570 N N . LEU A 1 74 ? 8.969 -1.721 7.283 1.00 94.94 74 LEU A N 1
ATOM 571 C CA . LEU A 1 74 ? 8.326 -2.321 8.457 1.00 94.94 74 LEU A CA 1
ATOM 572 C C . LEU A 1 74 ? 7.044 -3.063 8.070 1.00 94.94 74 LEU A C 1
ATOM 574 O O . LEU A 1 74 ? 6.549 -2.943 6.957 1.00 94.94 74 LEU A O 1
ATOM 578 N N . GLY A 1 75 ? 6.509 -3.846 9.003 1.00 96.62 75 GLY A N 1
ATOM 579 C CA . GLY A 1 75 ? 5.264 -4.583 8.801 1.00 96.62 75 GLY A CA 1
ATOM 580 C C . GLY A 1 75 ? 5.455 -5.984 8.220 1.00 96.62 75 GLY A C 1
ATOM 581 O O . GLY A 1 75 ? 6.571 -6.412 7.893 1.00 96.62 75 GLY A O 1
ATOM 582 N N . LYS A 1 76 ? 4.346 -6.723 8.169 1.00 97.38 76 LYS A N 1
ATOM 583 C CA . LYS A 1 76 ? 4.277 -8.097 7.655 1.00 97.38 76 LYS A CA 1
ATOM 584 C C . LYS A 1 76 ? 4.276 -8.136 6.129 1.00 97.38 76 LYS A C 1
ATOM 586 O O . LYS A 1 76 ? 4.834 -9.063 5.546 1.00 97.38 76 LYS A O 1
ATOM 591 N N . TYR A 1 77 ? 3.720 -7.103 5.510 1.00 98.44 77 TYR A N 1
ATOM 592 C CA . TYR A 1 77 ? 3.661 -6.931 4.070 1.00 98.44 77 TYR A CA 1
ATOM 593 C C . TYR A 1 77 ? 4.388 -5.656 3.652 1.00 98.44 77 TYR A C 1
ATOM 595 O O . TYR A 1 77 ? 4.580 -4.728 4.436 1.00 98.44 77 TYR A O 1
ATOM 603 N N . LEU A 1 78 ? 4.814 -5.630 2.399 1.00 98.50 78 LEU A N 1
ATOM 604 C CA . LEU A 1 78 ? 5.393 -4.472 1.733 1.00 98.50 78 LEU A CA 1
ATOM 605 C C . LEU A 1 78 ? 4.878 -4.498 0.307 1.00 98.50 78 LEU A C 1
ATOM 607 O O . LEU A 1 78 ? 4.958 -5.542 -0.334 1.00 98.50 78 LEU A O 1
ATOM 611 N N . PHE A 1 79 ? 4.408 -3.371 -0.207 1.00 98.75 79 PHE A N 1
ATOM 612 C CA . PHE A 1 79 ? 4.167 -3.257 -1.637 1.00 98.75 79 PHE A CA 1
ATOM 613 C C . PHE A 1 79 ? 5.155 -2.296 -2.279 1.00 98.75 79 PHE A C 1
ATOM 615 O O . PHE A 1 79 ? 5.627 -1.336 -1.665 1.00 98.75 79 PHE A O 1
ATOM 622 N N . GLU A 1 80 ? 5.462 -2.577 -3.535 1.00 98.75 80 GLU A N 1
ATOM 623 C CA . GLU A 1 80 ? 6.284 -1.746 -4.394 1.00 98.75 80 GLU A CA 1
ATOM 624 C C . GLU A 1 80 ? 5.506 -1.398 -5.659 1.00 98.75 80 GLU A C 1
ATOM 626 O O . GLU A 1 80 ? 4.804 -2.232 -6.228 1.00 98.75 80 GLU A O 1
ATOM 631 N N . VAL A 1 81 ? 5.670 -0.165 -6.123 1.00 98.50 81 VAL A N 1
ATOM 632 C CA . VAL A 1 81 ? 5.183 0.305 -7.417 1.00 98.50 81 VAL A CA 1
ATOM 633 C C . VAL A 1 81 ? 6.396 0.488 -8.308 1.00 98.50 81 VAL A C 1
ATOM 635 O O . VAL A 1 81 ? 7.306 1.262 -7.993 1.00 98.50 81 VAL A O 1
ATOM 638 N N . ARG A 1 82 ? 6.428 -0.255 -9.411 1.00 98.50 82 ARG A N 1
ATOM 639 C CA . ARG A 1 82 ? 7.556 -0.284 -10.341 1.00 98.50 82 ARG A CA 1
ATOM 640 C C . ARG A 1 82 ? 7.110 0.140 -11.726 1.00 98.50 82 ARG A C 1
ATOM 642 O O . ARG A 1 82 ? 6.062 -0.298 -12.188 1.00 98.50 82 ARG A O 1
ATOM 649 N N . ASP A 1 83 ? 7.921 0.950 -12.394 1.00 96.69 83 ASP A N 1
ATOM 650 C CA . ASP A 1 83 ? 7.718 1.278 -13.803 1.00 96.69 83 ASP A CA 1
ATOM 651 C C . ASP A 1 83 ? 7.634 -0.012 -14.633 1.00 96.69 83 ASP A C 1
ATOM 653 O O . ASP A 1 83 ? 8.488 -0.891 -14.494 1.00 96.69 83 ASP A O 1
ATOM 657 N N . LEU A 1 84 ? 6.607 -0.152 -15.475 1.00 95.75 84 LEU A N 1
ATOM 658 C CA . LEU A 1 84 ? 6.354 -1.420 -16.160 1.00 95.75 84 LEU A CA 1
ATOM 659 C C . LEU A 1 84 ? 7.422 -1.736 -17.218 1.00 95.75 84 LEU A C 1
ATOM 661 O O . LEU A 1 84 ? 7.766 -2.900 -17.413 1.00 95.75 84 LEU A O 1
ATOM 665 N N . ALA A 1 85 ? 7.961 -0.713 -17.888 1.00 95.00 85 ALA A N 1
ATOM 666 C CA . ALA A 1 85 ? 8.913 -0.887 -18.982 1.00 95.00 85 ALA A CA 1
ATOM 667 C C . ALA A 1 85 ? 10.343 -1.148 -18.485 1.00 95.00 85 ALA A C 1
ATOM 669 O O . ALA A 1 85 ? 11.043 -2.014 -19.008 1.00 95.00 85 ALA A O 1
ATOM 670 N N . SER A 1 86 ? 10.786 -0.396 -17.479 1.00 96.62 86 SER A N 1
ATOM 671 C CA . SER A 1 86 ? 12.160 -0.427 -16.964 1.00 96.62 86 SER A CA 1
ATOM 672 C C . SER A 1 86 ? 12.327 -1.239 -15.681 1.00 96.62 86 SER A C 1
ATOM 674 O O . SER A 1 86 ? 13.457 -1.516 -15.283 1.00 96.62 86 SER A O 1
ATOM 676 N N . ASN A 1 87 ? 11.227 -1.610 -15.016 1.00 97.00 87 ASN A N 1
ATOM 677 C CA . ASN A 1 87 ? 11.212 -2.250 -13.696 1.00 97.00 87 ASN A CA 1
ATOM 678 C C . ASN A 1 87 ? 11.839 -1.398 -12.567 1.00 97.00 87 ASN A C 1
ATOM 680 O O . ASN A 1 87 ? 12.134 -1.904 -11.475 1.00 97.00 87 ASN A O 1
ATOM 684 N N . THR A 1 88 ? 12.028 -0.098 -12.810 1.00 97.62 88 THR A N 1
ATOM 685 C CA . THR A 1 88 ? 12.538 0.868 -11.829 1.00 97.62 88 THR A CA 1
ATOM 686 C C . THR A 1 88 ? 11.570 0.992 -10.658 1.00 97.62 88 THR A C 1
ATOM 688 O O . THR A 1 88 ? 10.367 1.121 -10.865 1.00 97.62 88 THR A O 1
ATOM 691 N N . LEU A 1 89 ? 12.082 0.959 -9.425 1.00 98.12 89 LEU A N 1
ATOM 69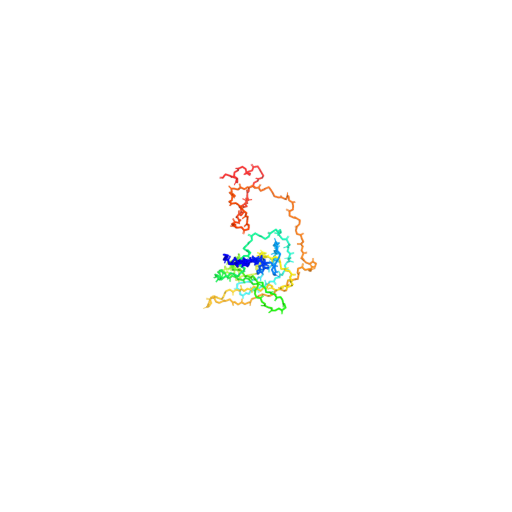2 C CA . LEU A 1 89 ? 11.282 1.187 -8.221 1.00 98.12 89 LEU A CA 1
ATOM 693 C C . LEU A 1 89 ? 10.908 2.668 -8.111 1.00 98.12 89 LEU A C 1
ATOM 695 O O . LEU A 1 89 ? 11.796 3.517 -8.069 1.00 98.12 89 LEU A O 1
ATOM 699 N N . LEU A 1 90 ? 9.608 2.959 -8.052 1.00 98.06 90 LEU A N 1
ATOM 700 C CA . LEU A 1 90 ? 9.080 4.324 -8.013 1.00 98.06 90 LEU A CA 1
ATOM 701 C C . LEU A 1 90 ? 8.494 4.691 -6.647 1.00 98.06 90 LEU A C 1
ATOM 703 O O . LEU A 1 90 ? 8.629 5.832 -6.213 1.00 98.06 90 LEU A O 1
ATOM 707 N N . PHE A 1 91 ? 7.845 3.736 -5.978 1.00 98.50 91 PHE A N 1
ATOM 708 C CA . PHE A 1 91 ? 7.241 3.923 -4.660 1.00 98.50 91 PHE A CA 1
ATOM 709 C C . PHE A 1 91 ? 7.267 2.613 -3.864 1.00 98.50 91 PHE A C 1
ATOM 711 O O . PHE A 1 91 ? 7.155 1.538 -4.458 1.00 98.50 91 PHE A O 1
ATOM 718 N N . SER A 1 92 ? 7.386 2.675 -2.538 1.00 98.56 92 SER A N 1
ATOM 719 C CA . SER A 1 92 ? 7.200 1.506 -1.673 1.00 98.56 92 SER A CA 1
ATOM 720 C C . SER A 1 92 ? 6.660 1.880 -0.303 1.00 98.56 92 SER A C 1
ATOM 722 O O . SER A 1 92 ? 7.002 2.935 0.226 1.00 98.56 92 SER A O 1
ATOM 724 N N . GLN A 1 93 ? 5.877 0.985 0.298 1.00 98.25 93 GLN A N 1
ATOM 725 C CA . GLN A 1 93 ? 5.362 1.180 1.651 1.00 98.25 93 GLN A CA 1
ATOM 726 C C . GLN A 1 93 ? 5.095 -0.150 2.361 1.00 98.25 93 GLN A C 1
ATOM 728 O O . GLN A 1 93 ? 4.470 -1.062 1.811 1.00 98.25 93 GLN A O 1
ATOM 733 N N . GLY A 1 94 ? 5.605 -0.259 3.589 1.00 98.06 94 GLY A N 1
ATOM 734 C CA . GLY A 1 94 ? 5.357 -1.377 4.492 1.00 98.06 94 GLY A CA 1
ATOM 735 C C . GLY A 1 94 ? 4.029 -1.246 5.240 1.00 98.06 94 GLY A C 1
ATOM 736 O O . GLY A 1 94 ? 3.597 -0.137 5.560 1.00 98.06 94 GLY A O 1
ATOM 737 N N . PHE A 1 95 ? 3.372 -2.370 5.528 1.00 98.06 95 PHE A N 1
ATOM 738 C CA . PHE A 1 95 ? 2.111 -2.397 6.271 1.00 98.06 95 PHE A CA 1
ATOM 739 C C . PHE A 1 95 ? 1.862 -3.734 6.990 1.00 98.06 95 PHE A C 1
ATOM 741 O O . PHE A 1 95 ? 2.525 -4.749 6.759 1.00 98.06 95 PHE A O 1
ATOM 748 N N . CYS A 1 96 ? 0.885 -3.728 7.893 1.00 97.62 96 CYS A N 1
ATOM 749 C CA . CYS A 1 96 ? 0.257 -4.928 8.439 1.00 97.62 96 CYS A CA 1
ATOM 750 C C . CYS A 1 96 ? -1.208 -4.934 8.009 1.00 97.62 96 CYS A C 1
ATOM 752 O O . CYS A 1 96 ? -1.796 -3.868 7.832 1.00 97.62 96 CYS A O 1
ATOM 754 N N . SER A 1 97 ? -1.787 -6.119 7.853 1.00 96.75 97 SER A N 1
ATOM 755 C CA . SER A 1 97 ? -3.190 -6.266 7.487 1.00 96.75 97 SER A CA 1
ATOM 756 C C . SER A 1 97 ? -3.928 -7.178 8.455 1.00 96.75 97 SER A C 1
ATOM 758 O O . SER A 1 97 ? -3.308 -7.989 9.148 1.00 96.75 97 SER A O 1
ATOM 760 N N . ILE A 1 98 ? -5.258 -7.060 8.473 1.00 97.62 98 ILE A N 1
ATOM 761 C CA . ILE A 1 98 ? -6.120 -7.927 9.281 1.00 97.62 98 ILE A CA 1
ATOM 762 C C . ILE A 1 98 ? -5.993 -9.384 8.832 1.00 97.62 98 ILE A C 1
ATOM 764 O O . ILE A 1 98 ? -5.941 -10.261 9.689 1.00 97.62 98 ILE A O 1
ATOM 768 N N . TYR A 1 99 ? -5.854 -9.654 7.526 1.00 98.06 99 TYR A N 1
ATOM 769 C CA . TYR A 1 99 ? -5.548 -11.006 7.050 1.00 98.06 99 TYR A CA 1
ATOM 770 C C . TYR A 1 99 ? -4.266 -11.541 7.703 1.00 98.06 99 TYR A C 1
ATOM 772 O O . TYR A 1 99 ? -4.244 -12.653 8.226 1.00 98.06 99 TYR A O 1
ATOM 780 N N . GLY A 1 100 ? -3.209 -10.721 7.738 1.00 96.75 100 GLY A N 1
ATOM 781 C CA . GLY A 1 100 ? -1.928 -11.084 8.339 1.00 96.75 100 GLY A CA 1
ATOM 782 C C . GLY A 1 100 ? -2.008 -11.441 9.826 1.00 96.75 100 GLY A C 1
ATOM 783 O O . GLY A 1 100 ? -1.183 -12.219 10.308 1.00 96.75 100 GLY A O 1
ATOM 784 N N . GLU A 1 101 ? -2.980 -10.903 10.556 1.00 96.88 101 GLU A N 1
ATOM 785 C CA . GLU A 1 101 ? -3.287 -11.324 11.926 1.00 96.88 101 GLU A CA 1
ATOM 786 C C . GLU A 1 101 ? -4.145 -12.596 11.931 1.00 96.88 101 GLU A C 1
ATOM 788 O O . GLU A 1 101 ? -3.812 -13.573 12.612 1.00 96.88 101 GLU A O 1
ATOM 793 N N . TRP A 1 102 ? -5.214 -12.613 11.129 1.00 98.12 102 TRP A N 1
ATOM 794 C CA . TRP A 1 102 ? -6.176 -13.708 11.040 1.00 98.12 102 TRP A CA 1
ATOM 795 C C . TRP A 1 102 ? -5.543 -15.045 10.645 1.00 98.12 102 TRP A C 1
ATOM 797 O O . TRP A 1 102 ? -5.888 -16.068 11.239 1.00 98.12 102 TRP A O 1
ATOM 807 N N . GLU A 1 103 ? -4.576 -15.061 9.724 1.00 96.69 103 GLU A N 1
ATOM 808 C CA . GLU A 1 103 ? -3.930 -16.300 9.263 1.00 96.69 103 GLU A CA 1
ATOM 809 C C . GLU A 1 103 ? -3.237 -17.083 10.394 1.00 96.69 103 GLU A C 1
ATOM 811 O O . GLU A 1 103 ? -2.990 -18.283 10.276 1.00 96.69 103 GLU A O 1
ATOM 816 N N . THR A 1 104 ? -2.944 -16.424 11.521 1.00 95.50 104 THR A N 1
ATOM 817 C CA . THR A 1 104 ? -2.311 -17.043 12.695 1.00 95.50 104 THR A CA 1
ATOM 818 C C . THR A 1 104 ? -3.310 -17.703 13.652 1.00 95.50 104 THR A C 1
ATOM 820 O O . THR A 1 104 ? -2.918 -18.398 14.595 1.00 95.50 104 THR A O 1
ATOM 823 N N . THR A 1 105 ? -4.609 -17.509 13.423 1.00 97.69 105 THR A N 1
ATOM 824 C CA . THR A 1 105 ? -5.677 -17.992 14.300 1.00 97.69 105 THR A CA 1
ATOM 825 C C . THR A 1 105 ? -5.979 -19.479 14.089 1.00 97.69 105 THR A C 1
ATOM 827 O O . THR A 1 105 ? -5.576 -20.114 13.113 1.00 97.69 105 THR A O 1
ATOM 830 N N . ALA A 1 106 ? -6.721 -20.075 15.029 1.00 97.44 106 ALA A N 1
ATOM 831 C CA . ALA A 1 106 ? -7.219 -21.441 14.870 1.00 97.44 106 ALA A CA 1
ATOM 832 C C . ALA A 1 106 ? -8.265 -21.559 13.748 1.00 97.44 106 ALA A C 1
ATOM 834 O O . ALA A 1 106 ? -8.384 -22.628 13.154 1.00 97.44 106 ALA A O 1
ATOM 835 N N . GLU A 1 107 ? -8.995 -20.480 13.459 1.00 96.50 107 GLU A N 1
ATOM 836 C CA . GLU A 1 107 ? -10.010 -20.428 12.405 1.00 96.50 107 GLU A CA 1
ATOM 837 C C . GLU A 1 107 ? -9.384 -20.586 11.016 1.00 96.50 107 GLU A C 1
ATOM 839 O O . GLU A 1 107 ? -9.837 -21.419 10.233 1.00 96.50 107 GLU A O 1
ATOM 844 N N . ALA A 1 108 ? -8.272 -19.898 10.747 1.00 97.06 108 ALA A N 1
ATOM 845 C CA . ALA A 1 108 ? -7.560 -19.991 9.471 1.00 97.06 108 ALA A CA 1
ATOM 846 C C . ALA A 1 108 ? -7.023 -21.402 9.155 1.00 97.06 108 ALA A C 1
ATOM 848 O O . ALA A 1 108 ? -6.726 -21.722 8.005 1.00 97.06 108 ALA A O 1
ATOM 849 N N . LYS A 1 109 ? -6.911 -22.277 10.166 1.00 96.81 109 LYS A N 1
ATOM 850 C CA . LYS A 1 109 ? -6.547 -23.697 9.990 1.00 96.81 109 LYS A CA 1
ATOM 851 C C . LYS A 1 109 ? -7.736 -24.580 9.608 1.00 96.81 109 LYS A C 1
ATOM 853 O O . LYS A 1 109 ? -7.535 -25.738 9.254 1.00 96.81 109 LYS A O 1
ATOM 858 N N . GLN A 1 110 ? -8.957 -24.070 9.743 1.00 97.00 110 GLN A N 1
ATOM 859 C CA . GLN A 1 110 ? -10.199 -24.815 9.536 1.00 97.00 110 GLN A CA 1
ATOM 860 C C . GLN A 1 110 ? -10.906 -24.435 8.233 1.00 97.00 110 GLN A C 1
ATOM 862 O O . GLN A 1 110 ? -11.742 -25.205 7.762 1.00 97.00 110 GLN A O 1
ATOM 867 N N . GLY A 1 111 ? -10.582 -23.286 7.636 1.00 95.44 111 GLY A N 1
ATOM 868 C CA . GLY A 1 111 ? -11.256 -22.832 6.428 1.00 95.44 111 GLY A CA 1
ATOM 869 C C . GLY A 1 111 ? -10.619 -21.621 5.762 1.00 95.44 111 GLY A C 1
ATOM 870 O O . GLY A 1 111 ? -9.548 -21.155 6.146 1.00 95.44 111 GLY A O 1
ATOM 871 N N . TRP A 1 112 ? -11.315 -21.150 4.730 1.00 98.12 112 TRP A N 1
ATOM 872 C CA . TRP A 1 112 ? -10.924 -20.013 3.907 1.00 98.12 112 TRP A CA 1
ATOM 873 C C . TRP A 1 112 ? -11.475 -18.705 4.476 1.00 98.12 112 TRP A C 1
ATOM 875 O O . TRP A 1 112 ? -12.637 -18.647 4.875 1.00 98.12 112 TRP A O 1
ATOM 885 N N . GLY A 1 113 ? -10.654 -17.660 4.451 1.00 97.81 113 GLY A N 1
ATOM 886 C CA . GLY A 1 113 ? -11.027 -16.283 4.765 1.00 97.81 113 GLY A CA 1
ATOM 887 C C . GLY A 1 113 ? -10.877 -15.393 3.537 1.00 97.81 113 GLY A C 1
ATOM 888 O O . GLY A 1 113 ? -10.040 -15.660 2.674 1.00 97.81 113 GLY A O 1
ATOM 889 N N . VAL A 1 114 ? -11.695 -14.342 3.457 1.00 98.25 114 VAL A N 1
ATOM 890 C CA . VAL A 1 114 ? -11.644 -13.329 2.393 1.00 98.25 114 VAL A CA 1
ATOM 891 C C . VAL A 1 114 ? -11.692 -11.954 3.038 1.00 98.25 114 VAL A C 1
ATOM 893 O O . VAL A 1 114 ? -12.636 -11.639 3.762 1.00 98.25 114 VAL A O 1
ATOM 896 N N . TYR A 1 115 ? -10.688 -11.136 2.749 1.00 98.31 115 TYR A N 1
ATOM 897 C CA . TYR A 1 115 ? -10.547 -9.781 3.264 1.00 98.31 115 TYR A CA 1
ATOM 898 C C . TYR A 1 115 ? -10.429 -8.810 2.097 1.00 98.31 115 TYR A C 1
ATOM 900 O O . TYR A 1 115 ? -9.764 -9.101 1.105 1.00 98.31 115 TYR A O 1
ATOM 908 N N . HIS A 1 116 ? -11.101 -7.667 2.200 1.00 98.12 116 HIS A N 1
ATOM 909 C CA . HIS A 1 116 ? -10.964 -6.577 1.239 1.00 98.12 116 HIS A CA 1
ATOM 910 C C . HIS A 1 116 ? -9.961 -5.571 1.792 1.00 98.12 116 HIS A C 1
ATOM 912 O O . HIS A 1 116 ? -10.073 -5.147 2.943 1.00 98.12 116 HIS A O 1
ATOM 918 N N . GLU A 1 117 ? -8.946 -5.255 0.999 1.00 98.12 117 GLU A N 1
ATOM 919 C CA . GLU A 1 117 ? -7.814 -4.427 1.400 1.00 98.12 117 GLU A CA 1
ATOM 920 C C . GLU A 1 117 ? -7.572 -3.338 0.343 1.00 98.12 117 GLU A C 1
ATOM 922 O O . GLU A 1 117 ? -7.824 -3.537 -0.848 1.00 98.12 117 GLU A O 1
ATOM 927 N N . SER A 1 118 ? -7.066 -2.184 0.781 1.00 97.19 118 SER A N 1
ATOM 928 C CA . SER A 1 118 ? -6.806 -1.025 -0.079 1.00 97.19 118 SER A CA 1
ATOM 929 C C . SER A 1 118 ? -5.377 -0.525 0.106 1.00 97.19 118 SER A C 1
ATOM 931 O O . SER A 1 118 ? -4.975 -0.173 1.216 1.00 97.19 118 SER A O 1
ATOM 933 N N . LEU A 1 119 ? -4.622 -0.419 -0.988 1.00 97.81 119 LEU A N 1
ATOM 934 C CA . LEU A 1 119 ? -3.328 0.271 -1.026 1.00 97.81 119 LEU A CA 1
ATOM 935 C C . LEU A 1 119 ? -3.516 1.656 -1.638 1.00 97.81 119 LEU A C 1
ATOM 937 O O . LEU A 1 119 ? -4.257 1.805 -2.605 1.00 97.81 119 LEU A O 1
ATOM 941 N N . ARG A 1 120 ? -2.831 2.674 -1.115 1.00 96.62 120 ARG A N 1
ATOM 942 C CA . ARG A 1 120 ? -2.864 4.040 -1.662 1.00 96.62 120 ARG A CA 1
ATOM 943 C C . ARG A 1 120 ? -1.451 4.481 -2.009 1.00 96.62 120 ARG A C 1
ATOM 945 O O . ARG A 1 120 ? -0.553 4.359 -1.182 1.00 96.62 120 ARG A O 1
ATOM 952 N N . PHE A 1 121 ? -1.258 4.998 -3.215 1.00 97.38 121 PHE A N 1
ATOM 953 C CA . PHE A 1 121 ? 0.017 5.548 -3.681 1.00 97.38 121 PHE A CA 1
ATOM 954 C C . PHE A 1 121 ? -0.227 6.667 -4.708 1.00 97.38 121 PHE A C 1
ATOM 956 O O . PHE A 1 121 ? -1.352 6.800 -5.198 1.00 97.38 121 PHE A O 1
ATOM 963 N N . PRO A 1 122 ? 0.775 7.505 -5.036 1.00 96.31 122 PRO A N 1
ATOM 964 C CA . PRO A 1 122 ? 0.583 8.573 -6.010 1.00 96.31 122 PRO A CA 1
ATOM 965 C C . PRO A 1 122 ? 0.213 8.022 -7.391 1.00 96.31 122 PRO A C 1
ATOM 967 O O . PRO A 1 122 ? 0.739 6.999 -7.827 1.00 96.31 122 PRO A O 1
ATOM 970 N N . TRP A 1 123 ? -0.664 8.714 -8.108 1.00 95.50 123 TRP A N 1
ATOM 971 C CA . TRP A 1 123 ? -1.163 8.278 -9.407 1.00 95.50 123 TRP A CA 1
ATOM 972 C C . TRP A 1 123 ? -0.055 8.339 -10.466 1.00 95.50 123 TRP A C 1
ATOM 974 O O . TRP A 1 123 ? 0.443 9.436 -10.751 1.00 95.50 123 TRP A O 1
ATOM 984 N N . PRO A 1 124 ? 0.351 7.203 -11.060 1.00 95.69 124 PRO A N 1
ATOM 985 C CA . PRO A 1 124 ? 1.474 7.161 -11.983 1.00 95.69 124 PRO A CA 1
ATOM 986 C C . PRO A 1 124 ? 1.105 7.744 -13.350 1.00 95.69 124 PRO A C 1
ATOM 988 O O . PRO A 1 124 ? -0.016 7.601 -13.839 1.00 95.69 124 PRO A O 1
ATOM 991 N N . ARG A 1 125 ? 2.078 8.404 -13.984 1.00 93.06 125 ARG A N 1
ATOM 992 C CA . ARG A 1 125 ? 1.936 8.977 -15.336 1.00 93.06 125 ARG A CA 1
ATOM 993 C C . ARG A 1 125 ? 1.990 7.929 -16.445 1.00 93.06 125 ARG A C 1
ATOM 995 O O . ARG A 1 125 ? 1.557 8.201 -17.558 1.00 93.06 125 ARG A O 1
ATOM 1002 N N . HIS A 1 126 ? 2.560 6.768 -16.150 1.00 91.50 126 HIS A N 1
ATOM 1003 C CA . HIS A 1 126 ? 2.748 5.667 -17.085 1.00 91.50 126 HIS A CA 1
ATOM 1004 C C . HIS A 1 126 ? 2.319 4.356 -16.433 1.00 91.50 126 HIS A C 1
ATOM 1006 O O . HIS A 1 126 ? 2.167 4.289 -15.214 1.00 91.50 126 HIS A O 1
ATOM 1012 N N . ALA A 1 127 ? 2.141 3.314 -17.245 1.00 94.00 127 ALA A N 1
ATOM 1013 C CA . ALA A 1 127 ? 1.819 1.988 -16.743 1.00 94.00 127 ALA A CA 1
ATOM 1014 C C . ALA A 1 127 ? 2.889 1.501 -15.754 1.00 94.00 127 ALA A C 1
ATOM 1016 O O . ALA A 1 127 ? 4.096 1.599 -15.997 1.00 94.00 127 ALA A O 1
ATOM 1017 N N . VAL A 1 128 ? 2.430 0.939 -14.643 1.00 96.81 128 VAL A N 1
ATOM 1018 C CA . VAL A 1 128 ? 3.280 0.389 -13.585 1.00 96.81 128 VAL A CA 1
ATOM 1019 C C . VAL A 1 128 ? 2.886 -1.054 -13.306 1.00 96.81 128 VAL A C 1
ATOM 1021 O O . VAL A 1 128 ? 1.880 -1.561 -13.804 1.00 96.81 128 VAL A O 1
ATOM 1024 N N . LYS A 1 129 ? 3.666 -1.732 -12.475 1.00 97.25 129 LYS A N 1
ATOM 1025 C CA . LYS A 1 129 ? 3.217 -2.926 -11.770 1.00 97.25 129 LYS A CA 1
ATOM 1026 C C . LYS A 1 129 ? 3.283 -2.705 -10.269 1.00 97.25 129 LYS A C 1
ATOM 1028 O O . LYS A 1 129 ? 4.252 -2.140 -9.760 1.00 97.25 129 LYS A O 1
ATOM 1033 N N . MET A 1 130 ? 2.248 -3.166 -9.583 1.00 98.12 130 MET A N 1
ATOM 1034 C CA . MET A 1 130 ? 2.239 -3.325 -8.138 1.00 98.12 130 MET A CA 1
ATOM 1035 C C . MET A 1 130 ? 2.790 -4.718 -7.827 1.00 98.12 130 MET A C 1
ATOM 1037 O O . MET A 1 130 ? 2.338 -5.706 -8.408 1.00 98.12 130 MET A O 1
ATOM 1041 N N . VAL A 1 131 ? 3.788 -4.786 -6.950 1.00 98.81 131 VAL A N 1
ATOM 1042 C CA . VAL A 1 131 ? 4.351 -6.038 -6.442 1.00 98.81 131 VAL A CA 1
ATOM 1043 C C . VAL A 1 131 ? 4.131 -6.085 -4.940 1.00 98.81 131 VAL A C 1
ATOM 1045 O O . VAL A 1 131 ? 4.648 -5.235 -4.216 1.00 98.81 131 VAL A O 1
ATOM 1048 N N . LEU A 1 132 ? 3.385 -7.081 -4.476 1.00 98.75 132 LEU A N 1
ATOM 1049 C CA . LEU A 1 132 ? 3.157 -7.334 -3.063 1.00 98.75 132 LEU A CA 1
ATOM 1050 C C . LEU A 1 132 ? 4.145 -8.385 -2.562 1.00 98.75 132 LEU A C 1
ATOM 1052 O O . LEU A 1 132 ? 4.322 -9.453 -3.156 1.00 98.75 132 LEU A O 1
ATOM 1056 N N . TYR A 1 133 ? 4.762 -8.080 -1.430 1.00 98.62 133 TYR A N 1
ATOM 1057 C CA . TYR A 1 133 ? 5.693 -8.940 -0.732 1.00 98.62 133 TYR A CA 1
ATOM 1058 C C . TYR A 1 133 ? 5.162 -9.291 0.653 1.00 98.62 133 TYR A C 1
ATOM 1060 O O . TYR A 1 133 ? 4.623 -8.432 1.351 1.00 98.62 133 TYR A O 1
ATOM 1068 N N . LYS A 1 134 ? 5.427 -10.522 1.092 1.00 98.06 134 LYS A N 1
ATOM 1069 C CA . LYS A 1 134 ? 5.254 -10.959 2.481 1.00 98.06 134 LYS A CA 1
ATOM 1070 C C . LYS A 1 134 ? 6.600 -11.220 3.126 1.00 98.06 134 LYS A C 1
ATOM 1072 O O . LYS A 1 134 ? 7.531 -11.729 2.497 1.00 98.06 134 LYS A O 1
ATOM 1077 N N . ARG A 1 135 ? 6.709 -10.848 4.395 1.00 97.31 135 ARG A N 1
ATOM 1078 C CA . ARG A 1 135 ? 7.879 -11.138 5.212 1.00 97.31 135 ARG A CA 1
ATOM 1079 C C . ARG A 1 135 ? 7.901 -12.615 5.591 1.00 97.31 135 ARG A C 1
ATOM 1081 O O . ARG A 1 135 ? 6.911 -13.149 6.077 1.00 97.31 135 ARG A O 1
ATOM 1088 N N . ARG A 1 136 ? 9.051 -13.259 5.408 1.00 94.75 136 ARG A N 1
ATOM 1089 C CA . ARG A 1 136 ? 9.294 -14.630 5.858 1.00 94.75 136 ARG A CA 1
ATOM 1090 C C . ARG A 1 136 ? 9.613 -14.657 7.345 1.00 94.75 136 ARG A C 1
ATOM 1092 O O . ARG A 1 136 ? 10.514 -13.948 7.791 1.00 94.75 136 ARG A O 1
ATOM 1099 N N . ASP A 1 137 ? 8.972 -15.561 8.074 1.00 88.81 137 ASP A N 1
ATOM 1100 C CA . ASP A 1 137 ? 9.237 -15.756 9.505 1.00 88.81 137 ASP A CA 1
ATOM 1101 C C . ASP A 1 137 ? 10.653 -16.288 9.780 1.00 88.81 137 ASP A C 1
ATOM 1103 O O . ASP A 1 137 ? 11.222 -16.049 10.842 1.00 88.81 137 ASP A O 1
ATOM 1107 N N . THR A 1 138 ? 11.250 -17.005 8.822 1.00 92.75 138 THR A N 1
ATOM 1108 C CA . THR A 1 138 ? 12.544 -17.679 9.008 1.00 92.75 138 THR A CA 1
ATOM 1109 C C . THR A 1 138 ? 13.735 -16.729 9.055 1.00 92.75 138 THR A C 1
ATOM 1111 O O . THR A 1 138 ? 14.704 -16.999 9.758 1.00 92.75 138 THR A O 1
ATOM 1114 N N . ASP A 1 139 ? 13.705 -15.652 8.268 1.00 94.69 139 ASP A N 1
ATOM 1115 C CA . ASP A 1 139 ? 14.857 -14.759 8.088 1.00 94.69 139 ASP A CA 1
ATOM 1116 C C . ASP A 1 139 ? 14.486 -13.275 7.952 1.00 94.69 139 ASP A C 1
ATOM 1118 O O . ASP A 1 139 ? 15.347 -12.448 7.658 1.00 94.69 139 ASP A O 1
ATOM 1122 N N . ASN A 1 140 ? 13.215 -12.925 8.175 1.00 92.56 140 ASN A N 1
ATOM 1123 C CA . ASN A 1 140 ? 12.670 -11.571 8.064 1.00 92.56 140 ASN A CA 1
ATOM 1124 C C . ASN A 1 140 ? 12.839 -10.902 6.690 1.00 92.56 140 ASN A C 1
ATOM 1126 O O . ASN A 1 140 ? 12.585 -9.698 6.564 1.00 92.56 140 ASN A O 1
ATOM 1130 N N . SER A 1 141 ? 13.234 -11.653 5.659 1.00 96.00 141 SER A N 1
ATOM 1131 C CA . SER A 1 141 ? 13.323 -11.148 4.291 1.00 96.00 141 SER A CA 1
ATOM 1132 C C . SER A 1 141 ? 11.951 -11.112 3.621 1.00 96.00 141 SER A C 1
ATOM 1134 O O . SER A 1 141 ? 11.011 -11.785 4.042 1.00 96.00 141 SER A O 1
ATOM 1136 N N . PHE A 1 142 ? 11.828 -10.304 2.572 1.00 97.62 142 PHE A N 1
ATOM 1137 C CA . PHE A 1 142 ? 10.595 -10.178 1.803 1.00 97.62 142 PHE A CA 1
ATOM 1138 C C . PHE A 1 142 ? 10.603 -11.114 0.597 1.00 97.62 142 PHE A C 1
ATOM 1140 O O . PHE A 1 142 ? 11.549 -11.115 -0.190 1.00 97.62 142 PHE A O 1
ATOM 1147 N N . GLN A 1 143 ? 9.521 -11.869 0.432 1.00 97.50 143 GLN A N 1
ATOM 1148 C CA . GLN A 1 143 ? 9.252 -12.707 -0.730 1.00 97.50 143 GLN A CA 1
ATOM 1149 C C . GLN A 1 143 ? 8.091 -12.111 -1.524 1.00 97.50 143 GLN A C 1
ATOM 1151 O O . GLN A 1 143 ? 7.057 -11.798 -0.940 1.00 97.50 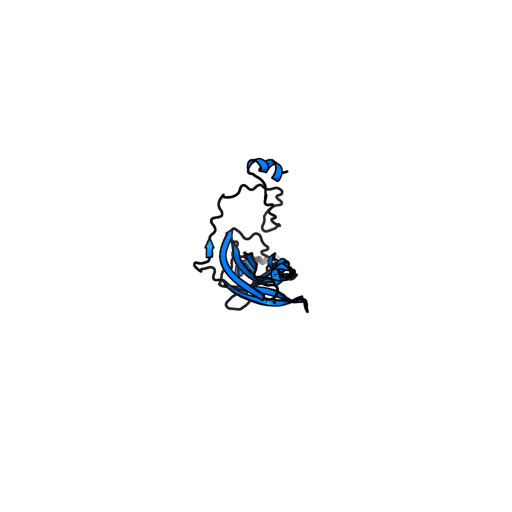143 GLN A O 1
ATOM 1156 N N . ALA A 1 144 ? 8.259 -11.955 -2.841 1.00 98.06 144 ALA A N 1
ATOM 1157 C CA . ALA A 1 144 ? 7.170 -11.534 -3.719 1.00 98.06 144 ALA A CA 1
ATOM 1158 C C . ALA A 1 144 ? 6.107 -12.634 -3.761 1.00 98.06 144 ALA A C 1
ATOM 1160 O O . ALA A 1 144 ? 6.436 -13.798 -4.003 1.00 98.06 144 ALA A O 1
ATOM 1161 N N . ILE A 1 145 ? 4.857 -12.258 -3.515 1.00 98.00 145 ILE A N 1
ATOM 1162 C CA . ILE A 1 145 ? 3.719 -13.184 -3.469 1.00 98.00 145 ILE A CA 1
ATOM 1163 C C . ILE A 1 145 ? 2.625 -12.820 -4.469 1.00 98.00 145 ILE A C 1
ATOM 1165 O O . ILE A 1 145 ? 1.808 -13.671 -4.806 1.00 98.00 145 ILE A O 1
ATOM 1169 N N . TRP A 1 146 ? 2.632 -11.594 -4.996 1.00 98.62 146 TRP A N 1
ATOM 1170 C CA . TRP A 1 146 ? 1.700 -11.186 -6.038 1.00 98.62 146 TRP A CA 1
ATOM 1171 C C . TRP A 1 146 ? 2.257 -10.039 -6.880 1.00 98.62 146 TRP A C 1
ATOM 1173 O O . TRP A 1 146 ? 2.900 -9.129 -6.361 1.00 98.62 146 TRP A O 1
ATOM 1183 N N . GLU A 1 147 ? 1.997 -10.083 -8.186 1.00 98.38 147 GLU A N 1
ATOM 1184 C CA . GLU A 1 147 ? 2.255 -8.987 -9.117 1.00 98.38 147 GLU A CA 1
ATOM 1185 C C . GLU A 1 147 ? 0.981 -8.674 -9.902 1.00 98.38 147 GLU A C 1
ATOM 1187 O O . GLU A 1 147 ? 0.311 -9.579 -10.403 1.00 98.38 147 GLU A O 1
ATOM 1192 N N . GLN A 1 148 ? 0.678 -7.387 -10.056 1.00 97.00 148 GLN A N 1
ATOM 1193 C CA . GLN A 1 148 ? -0.440 -6.910 -10.859 1.00 97.00 148 GLN A CA 1
ATOM 1194 C C . GLN A 1 148 ? 0.008 -5.729 -11.719 1.00 97.00 148 GLN A C 1
ATOM 1196 O O . GLN A 1 148 ? 0.457 -4.704 -11.205 1.00 97.00 148 GLN A O 1
ATOM 1201 N N . ALA A 1 149 ? -0.142 -5.856 -13.038 1.00 95.56 149 ALA A N 1
ATOM 1202 C CA . ALA A 1 149 ? -0.003 -4.719 -13.940 1.00 95.56 149 ALA A CA 1
ATOM 1203 C C . ALA A 1 149 ? -1.139 -3.720 -13.679 1.00 95.56 149 ALA A C 1
ATOM 1205 O O . ALA A 1 149 ? -2.305 -4.113 -13.567 1.00 95.56 149 ALA A O 1
ATOM 1206 N N . VAL A 1 150 ? -0.784 -2.444 -13.587 1.00 92.81 150 VAL A N 1
ATOM 1207 C CA . VAL A 1 150 ? -1.685 -1.322 -13.338 1.00 92.81 150 VAL A CA 1
ATOM 1208 C C . VAL A 1 150 ? -1.566 -0.379 -14.524 1.00 92.81 150 VAL A C 1
ATOM 1210 O O . VAL A 1 150 ? -0.554 0.300 -14.708 1.00 92.81 150 VAL A O 1
ATOM 1213 N N . ASP A 1 151 ? -2.615 -0.374 -15.335 1.00 84.44 151 ASP A N 1
ATOM 1214 C CA . ASP A 1 151 ? -2.788 0.555 -16.441 1.00 84.44 151 ASP A CA 1
ATOM 1215 C C . ASP A 1 151 ? -3.791 1.630 -16.014 1.00 84.44 151 ASP A C 1
ATOM 1217 O O . ASP A 1 151 ? -4.967 1.337 -15.785 1.00 84.44 151 ASP A O 1
ATOM 1221 N N . THR A 1 152 ? -3.305 2.859 -15.850 1.00 74.56 152 THR A N 1
ATOM 1222 C CA . THR A 1 152 ? -4.096 4.004 -15.384 1.00 74.56 152 THR A CA 1
ATOM 1223 C C . THR A 1 152 ? -5.034 4.571 -16.443 1.00 74.56 152 THR A C 1
ATOM 1225 O O . THR A 1 152 ? -5.904 5.364 -16.096 1.00 74.56 152 THR A O 1
ATOM 1228 N N . GLU A 1 153 ? -4.907 4.145 -17.702 1.00 78.00 153 GLU A N 1
ATOM 1229 C CA . GLU A 1 153 ? -5.831 4.492 -18.790 1.00 78.00 153 GLU A CA 1
ATOM 1230 C C . GLU A 1 153 ? -6.871 3.385 -19.046 1.00 78.00 153 GLU A C 1
ATOM 1232 O O . GLU A 1 153 ? -7.758 3.522 -19.892 1.00 78.00 153 GLU A O 1
ATOM 1237 N N . SER A 1 154 ? -6.785 2.274 -18.308 1.00 72.25 154 SER A N 1
ATOM 1238 C CA . SER A 1 154 ? -7.726 1.164 -18.417 1.00 72.25 154 SER A CA 1
ATOM 1239 C C . SER A 1 154 ? -9.133 1.573 -17.994 1.00 72.25 154 SER A C 1
ATOM 1241 O O . SER A 1 154 ? -9.323 2.311 -17.032 1.00 72.25 154 SER A O 1
ATOM 1243 N N . TRP A 1 155 ? -10.146 0.973 -18.620 1.00 60.62 155 TRP A N 1
ATOM 1244 C CA . TRP A 1 155 ? -11.554 1.134 -18.232 1.00 60.62 155 TRP A CA 1
ATOM 1245 C C . TRP A 1 155 ? -11.846 0.755 -16.766 1.00 60.62 155 TRP A C 1
ATOM 1247 O O . TRP A 1 155 ? -12.892 1.120 -16.239 1.00 60.62 155 TRP A O 1
ATOM 1257 N N . ARG A 1 156 ? -10.946 0.000 -16.114 1.00 66.50 156 ARG A N 1
ATOM 1258 C CA . ARG A 1 156 ? -11.041 -0.375 -14.690 1.00 66.50 156 ARG A CA 1
ATOM 1259 C C . ARG A 1 156 ? -10.601 0.740 -13.737 1.00 66.50 156 ARG A C 1
ATOM 1261 O O . ARG A 1 156 ? -10.811 0.595 -12.535 1.00 66.50 156 ARG A O 1
ATOM 1268 N N . ALA A 1 157 ? -9.974 1.800 -14.248 1.00 70.38 157 ALA A N 1
ATOM 1269 C CA . ALA A 1 157 ? -9.675 3.005 -13.493 1.00 70.38 157 ALA A CA 1
ATOM 1270 C C . ALA A 1 157 ? -10.959 3.837 -13.372 1.00 70.38 157 ALA A C 1
ATOM 1272 O O . ALA A 1 157 ? -11.446 4.415 -14.343 1.00 70.38 157 ALA A O 1
ATOM 1273 N N . VAL A 1 158 ? -11.536 3.858 -12.175 1.00 74.44 158 VAL A N 1
ATOM 1274 C CA . VAL A 1 158 ? -12.753 4.608 -11.869 1.00 74.44 158 VAL A CA 1
ATOM 1275 C C . VAL A 1 158 ? -12.361 5.941 -11.245 1.00 74.44 158 VAL A C 1
ATOM 1277 O O . VAL A 1 158 ? -11.630 5.987 -10.254 1.00 74.44 158 VAL A O 1
ATOM 1280 N N . HIS A 1 159 ? -12.871 7.040 -11.792 1.00 68.69 159 HIS A N 1
ATOM 1281 C CA . HIS A 1 159 ? -12.818 8.326 -11.108 1.00 68.69 159 HIS A CA 1
ATOM 1282 C C . HIS A 1 159 ? -13.904 8.331 -10.035 1.00 68.69 159 HIS A C 1
ATOM 1284 O O . HIS A 1 159 ? -15.089 8.263 -10.362 1.00 68.69 159 HIS A O 1
ATOM 1290 N N . ALA A 1 160 ? -13.517 8.349 -8.758 1.00 64.62 160 ALA A N 1
ATOM 1291 C CA . ALA A 1 160 ? -14.497 8.542 -7.702 1.00 64.62 160 ALA A CA 1
ATOM 1292 C C . ALA A 1 160 ? -14.939 10.0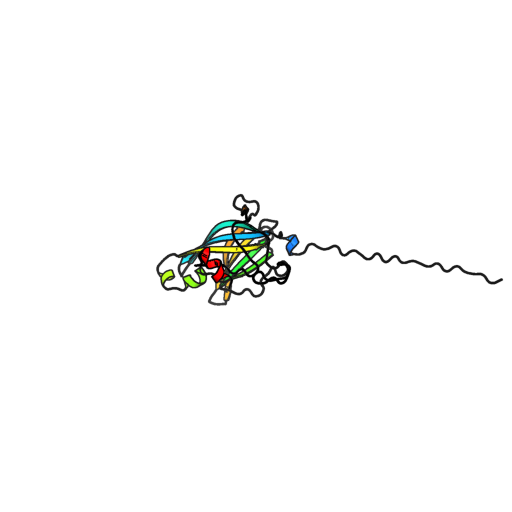08 -7.709 1.00 64.62 160 ALA A C 1
ATOM 1294 O O . ALA A 1 160 ? -14.119 10.905 -7.509 1.00 64.62 160 ALA A O 1
ATOM 1295 N N . ASP A 1 161 ? -16.235 10.250 -7.902 1.00 57.72 161 ASP A N 1
ATOM 1296 C CA . ASP A 1 161 ? -16.831 11.548 -7.596 1.00 57.72 161 ASP A CA 1
ATOM 1297 C C . ASP A 1 161 ? -16.783 11.738 -6.073 1.00 57.72 161 ASP A C 1
ATOM 1299 O O . ASP A 1 161 ? -17.537 11.117 -5.322 1.00 57.72 161 ASP A O 1
ATOM 1303 N N . MET A 1 162 ? -15.839 12.556 -5.602 1.00 56.97 162 MET A N 1
ATOM 1304 C CA . MET A 1 162 ? -15.595 12.778 -4.171 1.00 56.97 162 MET A CA 1
ATOM 1305 C C . MET A 1 162 ? -16.421 13.918 -3.560 1.00 56.97 162 MET A C 1
ATOM 1307 O O . MET A 1 162 ? -16.286 14.199 -2.366 1.00 56.97 162 MET A O 1
ATOM 1311 N N . ASP A 1 163 ? -17.284 14.580 -4.327 1.00 55.72 163 ASP A N 1
ATOM 1312 C CA . ASP A 1 163 ? -17.926 15.800 -3.846 1.00 55.72 163 ASP A CA 1
ATOM 1313 C C . ASP A 1 163 ? -19.096 15.524 -2.885 1.00 55.72 163 ASP A C 1
ATOM 1315 O O . ASP A 1 163 ? -20.160 15.036 -3.261 1.00 55.72 163 ASP A O 1
ATOM 1319 N N . GLY A 1 164 ? -18.907 15.928 -1.622 1.00 58.56 164 GLY A N 1
ATOM 1320 C CA . GLY A 1 164 ? -19.993 16.355 -0.730 1.00 58.56 164 GLY A CA 1
ATOM 1321 C C . GLY A 1 164 ? -20.699 15.291 0.117 1.00 58.56 164 GLY A C 1
ATOM 1322 O O . GLY A 1 164 ? -21.706 15.615 0.743 1.00 58.56 164 GLY A O 1
ATOM 1323 N N . PHE A 1 165 ? -20.210 14.049 0.182 1.00 62.88 165 PHE A N 1
ATOM 1324 C CA . PHE A 1 165 ? -20.932 12.979 0.892 1.00 62.88 165 PHE A CA 1
ATOM 1325 C C . PHE A 1 165 ? -20.810 13.006 2.423 1.00 62.88 165 PHE A C 1
ATOM 1327 O O . PHE A 1 165 ? -21.708 12.515 3.108 1.00 62.88 165 PHE A O 1
ATOM 1334 N N . TYR A 1 166 ? -19.735 13.576 2.979 1.00 77.31 166 TYR A N 1
ATOM 1335 C CA . TYR A 1 166 ? -19.450 13.491 4.414 1.00 77.31 166 TYR A CA 1
ATOM 1336 C C . TYR A 1 166 ? -19.292 14.866 5.060 1.00 77.31 166 TYR A C 1
ATOM 1338 O O . TYR A 1 166 ? -18.581 15.734 4.559 1.00 77.31 166 TYR A O 1
ATOM 1346 N N . ASN A 1 167 ? -19.929 15.043 6.220 1.00 84.31 167 ASN A N 1
ATOM 1347 C CA . ASN A 1 167 ? -19.731 16.220 7.060 1.00 84.31 167 ASN A CA 1
ATOM 1348 C C . ASN A 1 167 ? -18.393 16.101 7.796 1.00 84.31 167 ASN A C 1
ATOM 1350 O O . ASN A 1 167 ? -18.267 15.295 8.719 1.00 84.31 167 ASN A O 1
ATOM 1354 N N . THR A 1 168 ? -17.420 16.927 7.424 1.00 88.50 168 THR A N 1
ATOM 1355 C CA . THR A 1 168 ? -16.105 16.997 8.070 1.00 88.50 168 THR A CA 1
ATOM 1356 C C . THR A 1 168 ? -15.946 18.294 8.863 1.00 88.50 168 THR A C 1
ATOM 1358 O O . THR A 1 168 ? -16.673 19.269 8.658 1.00 88.50 168 THR A O 1
ATOM 1361 N N . PHE A 1 169 ? -15.023 18.297 9.822 1.00 89.62 169 PHE A N 1
ATOM 1362 C CA . PHE A 1 169 ? -14.591 19.496 10.536 1.00 89.62 169 PHE A CA 1
ATOM 1363 C C . PHE A 1 169 ? -13.136 19.321 10.978 1.00 89.62 169 PHE A C 1
ATOM 1365 O O . PHE A 1 169 ? -12.709 18.204 11.278 1.00 89.62 169 PHE A O 1
ATOM 1372 N N . ASP A 1 170 ? -12.392 20.420 11.050 1.00 92.50 170 ASP A N 1
ATOM 1373 C CA . ASP A 1 170 ? -10.995 20.393 11.478 1.00 92.50 170 ASP A CA 1
ATOM 1374 C C . ASP A 1 170 ? -10.922 20.379 13.011 1.00 92.50 170 ASP A C 1
ATOM 1376 O O . ASP A 1 170 ? -11.288 21.356 13.667 1.00 92.50 170 ASP A O 1
ATOM 1380 N N . VAL A 1 171 ? -10.419 19.284 13.591 1.00 92.75 171 VAL A N 1
ATOM 1381 C CA . VAL A 1 171 ? -10.081 19.228 15.028 1.00 92.75 171 VAL A CA 1
ATOM 1382 C C . VAL A 1 171 ? -8.831 20.071 15.304 1.00 92.75 171 VAL A C 1
ATOM 1384 O O . VAL A 1 171 ? -8.774 20.822 16.276 1.00 92.75 171 VAL A O 1
ATOM 1387 N N . MET A 1 172 ? -7.821 19.956 14.435 1.00 93.19 172 MET A N 1
ATOM 1388 C CA . MET A 1 172 ? -6.581 20.734 14.469 1.00 93.19 172 MET A CA 1
ATOM 1389 C C . MET A 1 172 ? -6.095 20.982 13.041 1.00 93.19 172 MET A C 1
ATOM 1391 O O . MET A 1 172 ? -6.072 20.056 12.236 1.00 93.19 172 MET A O 1
ATOM 1395 N N . ASN A 1 173 ? -5.637 22.201 12.751 1.00 94.75 173 ASN A N 1
ATOM 1396 C CA . ASN A 1 173 ? -5.063 22.560 11.456 1.00 94.75 173 ASN A CA 1
ATOM 1397 C C . ASN A 1 173 ? -3.739 23.313 11.660 1.00 94.75 173 ASN A C 1
ATOM 1399 O O . ASN A 1 173 ? -3.695 24.347 12.328 1.00 94.75 173 ASN A O 1
ATOM 1403 N N . HIS A 1 174 ? -2.655 22.769 11.103 1.00 93.69 174 HIS A N 1
ATOM 1404 C CA . HIS A 1 174 ? -1.292 23.294 11.249 1.00 93.69 174 HIS A CA 1
ATOM 1405 C C . HIS A 1 174 ? -0.679 23.766 9.918 1.00 93.69 174 HIS A C 1
ATOM 1407 O O . HIS A 1 174 ? 0.541 23.943 9.846 1.00 93.69 174 HIS A O 1
ATOM 1413 N N . GLY A 1 175 ? -1.490 23.974 8.876 1.00 90.50 175 GLY A N 1
ATOM 1414 C CA . GLY A 1 175 ? -1.053 24.451 7.562 1.00 90.50 175 GLY A CA 1
ATOM 1415 C C . GLY A 1 175 ? -1.286 23.444 6.436 1.00 90.50 175 GLY A C 1
ATOM 1416 O O . GLY A 1 175 ? -2.113 22.550 6.557 1.00 90.50 175 GLY A O 1
ATOM 1417 N N . ASP A 1 176 ? -0.553 23.620 5.334 1.00 85.25 176 ASP A N 1
ATOM 1418 C CA . ASP A 1 176 ? -0.733 22.860 4.092 1.00 85.25 176 ASP A CA 1
ATOM 1419 C C . ASP A 1 176 ? -0.469 21.344 4.283 1.00 85.25 176 ASP A C 1
ATOM 1421 O O . ASP A 1 176 ? 0.650 20.990 4.694 1.00 85.25 176 ASP A O 1
ATOM 1425 N N . PRO A 1 177 ? -1.442 20.467 3.943 1.00 82.62 177 PRO A N 1
ATOM 1426 C CA . PRO A 1 177 ? -1.312 19.005 3.908 1.00 82.62 177 PRO A CA 1
ATOM 1427 C C . PRO A 1 177 ? -0.029 18.496 3.245 1.00 82.62 177 PRO A C 1
ATOM 1429 O O . PRO A 1 177 ? 0.619 17.586 3.753 1.00 82.62 177 PRO A O 1
ATOM 1432 N N . ALA A 1 178 ? 0.444 19.155 2.180 1.00 81.19 178 ALA A N 1
ATOM 1433 C CA . ALA A 1 178 ? 1.670 18.765 1.478 1.00 81.19 178 ALA A CA 1
ATOM 1434 C C . ALA A 1 178 ? 2.939 18.834 2.356 1.00 81.19 178 ALA A C 1
ATOM 1436 O O . ALA A 1 178 ? 3.988 18.297 1.991 1.00 81.19 178 ALA A O 1
ATOM 1437 N N . THR A 1 179 ? 2.866 19.517 3.503 1.00 85.50 179 THR A N 1
ATOM 1438 C CA . THR A 1 179 ? 3.974 19.710 4.453 1.00 85.50 179 THR A CA 1
ATOM 1439 C C . THR A 1 179 ? 3.668 19.202 5.863 1.00 85.50 179 THR A C 1
ATOM 1441 O O . THR A 1 179 ? 4.475 19.395 6.782 1.00 85.50 179 THR A O 1
ATOM 1444 N N . LYS A 1 180 ? 2.502 18.582 6.058 1.00 90.56 180 LYS A N 1
ATOM 1445 C CA . LYS A 1 180 ? 1.997 18.106 7.348 1.00 90.56 180 LYS A CA 1
ATOM 1446 C C . LYS A 1 180 ? 1.554 16.651 7.232 1.00 90.56 180 LYS A C 1
ATOM 1448 O O . LYS A 1 180 ? 1.742 16.012 6.208 1.00 90.56 180 LYS A O 1
ATOM 1453 N N . VAL A 1 181 ? 1.084 16.103 8.346 1.00 91.12 181 VAL A N 1
ATOM 1454 C CA . VAL A 1 181 ? 0.482 14.771 8.388 1.00 91.12 181 VAL A CA 1
ATOM 1455 C C . VAL A 1 181 ? -1.011 14.967 8.564 1.00 91.12 181 VAL A C 1
ATOM 1457 O O . VAL A 1 181 ? -1.429 15.566 9.556 1.00 91.12 181 VAL A O 1
ATOM 1460 N N . ASP A 1 182 ? -1.789 14.441 7.628 1.00 91.44 182 ASP A N 1
ATOM 1461 C CA . ASP A 1 182 ? -3.242 14.410 7.718 1.00 91.44 182 ASP A CA 1
ATOM 1462 C C . ASP A 1 182 ? -3.692 13.161 8.474 1.00 91.44 182 ASP A C 1
ATOM 1464 O O . ASP A 1 182 ? -3.376 12.029 8.103 1.00 91.44 182 ASP A O 1
ATOM 1468 N N . ILE A 1 183 ? -4.433 13.372 9.560 1.00 93.19 183 ILE A N 1
ATOM 1469 C CA . ILE A 1 183 ? -5.002 12.305 10.383 1.00 93.19 183 ILE A CA 1
ATOM 1470 C C . ILE A 1 183 ? -6.513 12.483 10.381 1.00 93.19 183 ILE A C 1
ATOM 1472 O O . ILE A 1 183 ? -7.021 13.528 10.785 1.00 93.19 183 ILE A O 1
ATOM 1476 N N . VAL A 1 184 ? -7.230 11.445 9.954 1.00 92.62 184 VAL A N 1
ATOM 1477 C CA . VAL A 1 184 ? -8.695 11.424 9.956 1.00 92.62 184 VAL A CA 1
ATOM 1478 C C . VAL A 1 184 ? -9.182 10.601 11.142 1.00 92.62 184 VAL A C 1
ATOM 1480 O O . VAL A 1 184 ? -8.766 9.459 11.329 1.00 92.62 184 VAL A O 1
ATOM 1483 N N . VAL A 1 185 ? -10.095 11.177 11.923 1.00 93.50 185 VAL A N 1
ATOM 1484 C CA . VAL A 1 185 ? -10.852 10.465 12.957 1.00 93.50 185 VAL A CA 1
ATOM 1485 C C . VAL A 1 185 ? -12.246 10.194 12.404 1.00 93.50 185 VAL A C 1
ATOM 1487 O O . VAL A 1 185 ? -12.952 11.128 12.025 1.00 93.50 185 VAL A O 1
ATOM 1490 N N . LEU A 1 186 ? -12.638 8.922 12.339 1.00 93.19 186 LEU A N 1
ATOM 1491 C CA . LEU A 1 186 ? -13.952 8.504 11.856 1.00 93.19 186 LEU A CA 1
ATOM 1492 C C . LEU A 1 186 ? -14.831 8.083 13.037 1.00 93.19 186 LEU A C 1
ATOM 1494 O O . LEU A 1 186 ? -14.405 7.302 13.885 1.00 93.19 186 LEU A O 1
ATOM 1498 N N . GLY A 1 187 ? -16.058 8.601 13.081 1.00 91.94 187 GLY A N 1
ATOM 1499 C CA . GLY A 1 187 ? -17.052 8.221 14.081 1.00 91.94 187 GLY A CA 1
ATOM 1500 C C . GLY A 1 187 ? -17.774 6.945 13.669 1.00 91.94 187 GLY A C 1
ATOM 1501 O O . GLY A 1 187 ? -18.625 6.982 12.786 1.00 91.94 187 GLY A O 1
ATOM 1502 N N . GLU A 1 188 ? -17.450 5.831 14.317 1.00 92.88 188 GLU A N 1
ATOM 1503 C CA . GLU A 1 188 ? -18.164 4.555 14.186 1.00 92.88 188 GLU A CA 1
ATOM 1504 C C . GLU A 1 188 ? -19.099 4.373 15.393 1.00 92.88 188 GLU A C 1
ATOM 1506 O O . GLU A 1 188 ? -18.768 4.787 16.504 1.00 92.88 188 GLU A O 1
ATOM 1511 N N . GLY A 1 189 ? -20.306 3.847 15.170 1.00 94.69 189 GLY A N 1
ATOM 1512 C CA . GLY A 1 189 ? -21.300 3.654 16.232 1.00 94.69 189 GLY A CA 1
ATOM 1513 C C . GLY A 1 189 ? -22.038 4.915 16.715 1.00 94.69 189 GLY A C 1
ATOM 1514 O O . GLY A 1 189 ? -22.837 4.816 17.643 1.00 94.69 189 GLY A O 1
ATOM 1515 N N . TYR A 1 190 ? -21.825 6.085 16.095 1.00 93.25 190 TYR A N 1
ATOM 1516 C CA . TYR A 1 190 ? -22.537 7.330 16.422 1.00 93.25 190 TYR A CA 1
ATOM 1517 C C . TYR A 1 190 ? -23.691 7.590 15.452 1.00 93.25 190 TYR A C 1
ATOM 1519 O O . TYR A 1 190 ? -23.511 7.602 14.234 1.00 93.25 190 TYR A O 1
ATOM 1527 N N . THR A 1 191 ? -24.879 7.869 15.986 1.00 93.69 191 THR A N 1
ATOM 1528 C CA . THR A 1 191 ? -25.999 8.363 15.171 1.00 93.69 191 THR A CA 1
ATOM 1529 C C . THR A 1 191 ? -25.808 9.835 14.782 1.00 93.69 191 THR A C 1
ATOM 1531 O O . THR A 1 191 ? -25.008 10.560 15.376 1.00 93.69 191 THR A O 1
ATOM 1534 N N . ALA A 1 192 ? -26.595 10.324 13.815 1.00 91.00 192 ALA A N 1
ATOM 1535 C CA . ALA A 1 192 ? -26.556 11.732 13.401 1.00 91.00 192 ALA A CA 1
ATOM 1536 C C . ALA A 1 192 ? -26.827 12.711 14.565 1.00 91.00 192 ALA A C 1
ATOM 1538 O O . ALA A 1 192 ? -26.237 13.790 14.624 1.00 91.00 192 ALA A O 1
ATOM 1539 N N . GLU A 1 193 ? -27.679 12.321 15.516 1.00 95.25 193 GLU A N 1
ATOM 1540 C CA . GLU A 1 193 ? -28.014 13.107 16.711 1.00 95.25 193 GLU A CA 1
ATOM 1541 C C . GLU A 1 193 ? -26.872 13.125 17.744 1.00 95.25 193 GLU A C 1
ATOM 1543 O O . GLU A 1 193 ? -26.773 14.036 18.566 1.00 95.25 193 GLU A O 1
ATOM 1548 N N . GLU A 1 194 ? -25.960 12.153 17.682 1.00 95.19 194 GLU A N 1
ATOM 1549 C CA . GLU A 1 194 ? -24.849 11.988 18.623 1.00 95.19 194 GLU A CA 1
ATOM 1550 C C . GLU A 1 194 ? -23.535 12.595 18.136 1.00 95.19 194 GLU A C 1
ATOM 1552 O O . GLU A 1 194 ? -22.528 12.532 18.842 1.00 95.19 194 GLU A O 1
ATOM 1557 N N . MET A 1 195 ? -23.541 13.273 16.986 1.00 91.62 195 MET A N 1
ATOM 1558 C CA . MET A 1 195 ? -22.357 13.960 16.464 1.00 91.62 195 MET A CA 1
ATOM 1559 C C . MET A 1 195 ? -21.808 15.013 17.432 1.00 91.62 195 MET A C 1
ATOM 1561 O O . MET A 1 195 ? -20.617 15.302 17.411 1.00 91.62 195 MET A O 1
ATOM 1565 N N . GLY A 1 196 ? -22.645 15.561 18.320 1.00 92.75 196 GLY A N 1
ATOM 1566 C CA . GLY A 1 196 ? -22.182 16.418 19.411 1.00 92.75 196 GLY A CA 1
ATOM 1567 C C . GLY A 1 196 ? -21.264 15.698 20.407 1.00 92.75 196 GLY A C 1
ATOM 1568 O O . GLY A 1 196 ? -20.330 16.320 20.895 1.00 92.75 196 GLY A O 1
ATOM 1569 N N . LYS A 1 197 ? -21.494 14.404 20.677 1.00 94.19 197 LYS A N 1
ATOM 1570 C CA . LYS A 1 197 ? -20.640 13.573 21.545 1.00 94.19 197 LYS A CA 1
ATOM 1571 C C . LYS A 1 197 ? -19.339 13.188 20.847 1.00 94.19 197 LYS A C 1
ATOM 1573 O O . LYS A 1 197 ? -18.296 13.232 21.473 1.00 94.19 197 LYS A O 1
ATOM 1578 N N . PHE A 1 198 ? -19.402 12.827 19.563 1.00 93.50 198 PHE A N 1
ATOM 1579 C CA . PHE A 1 198 ? -18.216 12.460 18.778 1.00 93.50 198 PHE A CA 1
ATOM 1580 C C . PHE A 1 198 ? -17.198 13.608 18.660 1.00 93.50 198 PHE A C 1
ATOM 1582 O O . PHE A 1 198 ? -16.001 13.372 18.559 1.00 93.50 198 PHE A O 1
ATOM 1589 N N . ARG A 1 199 ? -17.677 14.857 18.656 1.00 90.81 199 ARG A N 1
ATOM 1590 C CA . ARG A 1 199 ? -16.842 16.060 18.504 1.00 90.81 199 ARG A CA 1
ATOM 1591 C C . ARG A 1 199 ? -16.182 16.551 19.799 1.00 90.81 199 ARG A C 1
ATOM 1593 O O . ARG A 1 199 ? -15.415 17.509 19.721 1.00 90.81 199 ARG A O 1
ATOM 1600 N N . GLN A 1 200 ? -16.542 15.990 20.955 1.00 88.19 200 GLN A N 1
ATOM 1601 C CA . GLN A 1 200 ? -15.978 16.348 22.265 1.00 88.19 200 GLN A CA 1
ATOM 1602 C C . GLN A 1 200 ? -14.736 15.514 22.560 1.00 88.19 200 GLN A C 1
ATOM 1604 O O . GLN A 1 200 ? -13.779 16.106 23.105 1.00 88.19 200 GLN A O 1
#

Foldseek 3Di:
DDDDDDDDDDPDDPPPDPPDPPQQLLNVWFDQWKWKWKWKWKAFLVDTDIDTDFIERPGGDLDASHCQEDPVQDEQKKKFKAAPPPRHTSHMDYDYDPVNVVSPDPVSVVDMDMDMDIDMDGHTPAKIKMWMWGQDPPPRDTDTDDIDIDGCPDPRYYYDPPPDDDDDDDPDDDDDSNPDPDDDDDDDPDDPVCVVVVSD

Secondary structure (DSSP, 8-state):
----------------PPP--PPPHHHHHEEEEEEEEEEEEEE-SS-EEEEEEEEEEEEE--S-SS--B-SS--SSEEEEEEETTT--EEEEEEE--HHHHHTTSSGGGTS-EEEEEEEEEEEESS-EEEEEEEE-TTTS-EEEEEEEEE-TTSTTEEE---SS-S----S---S-GGGS--------S--GGGHHHHT-

Sequence (200 aa):
MKPLSLGVILVVLAMSGIPLLGSSTFDTHFTDQTLRFDYYHTGTAAEEHFALDQIVQDGPWAGSKTRLIDDLRLGKYLFEVRDLASNTLLFSQGFCSIYGEWETTAEAKQGWGVYHESLRFPWPRHAVKMVLYKRRDTDNSFQAIWEQAVDTESWRAVHADMDGFYNTFDVMNHGDPATKVDIVVLGEGYTAEEMGKFRQ